Protein AF-A0A0C2NMB7-F1 (afdb_monomer)

Foldseek 3Di:
DVVLLLQLLVQVVVLVVVLVPDLDQDNCVSPPPVSSCVRRVVSVLCVLCPPHDVVVVCCCPDLLVPALFAADFAAAFFKWKFFPPDPDPDGQIAGPVQQVQFPPPVTDIDIDGDHGDRDGHQQRVPPDPDPGSHGPSSDHDPDDPDPPPVSVVSVVVNVVVVVVLVVQVPDPDVVSNVVVNQVSVVVVCVVVVVVPPCPDPPDDDCDPVVVVQVQLQQWWFKFAWPDPPDDLVVCLVLCCVLQVDDSVLSVVQSVCCVSRRIGTHRGNDDPVSVVSSVVSVQPPDDPRNPGDPDRPRDRHDD

pLDDT: mean 78.9, std 16.37, range [34.25, 97.62]

Sequence (302 aa):
MEEIKRRIDKIIIYGLVITSNDKGKNINQIYSEARLQKIVGDSLEQFVFEGFGLDIMEWFNSDEGNVERCTNVNLEGDPFYLCEDMDSQEELFICYDCFLHSGNLNHQYIPCESTNIEMSCGCGSLNTSECHATCSKHFKTYGSEVLPETFLNKFSYIIQYCCELLAELCTNDHSVLDNHMEAMLEAYVGLVGLNATSNIFNNRKITSLNHAIDFNARKSCLIVLNDDIHDLGEFIECFSETLNICRQSAQAAERDMYEHGYACIRYLFDAAGCQRAKESIEQLPVTSQKFIDSILCGSRRF

Organism: Thelohanellus kitauei (NCBI:txid669202)

Radius of gyration: 28.01 Å; Cα contacts (8 Å, |Δi|>4): 325; chains: 1; bounding box: 49×48×79 Å

Nearest PDB structures (foldseek):
  1r6o-assembly1_C  TM=7.236E-01  e=4.073E-01  Escherichia coli
  2wa8-assembly2_C  TM=5.530E-01  e=1.137E-01  Escherichia coli K-12
  2wa9-assembly2_B  TM=6.936E-01  e=3.048E-01  Escherichia coli
  1lzw-assembly1_A  TM=7.245E-01  e=4.847E-01  Escherichia coli
  3o2h-assembly1_A  TM=7.373E-01  e=5.137E-01  Escherichia coli K-12

Structure (mmCIF, N/CA/C/O backbone):
data_AF-A0A0C2NMB7-F1
#
_entry.id   AF-A0A0C2NMB7-F1
#
loop_
_atom_site.group_PDB
_atom_site.id
_atom_site.type_symbol
_atom_site.label_atom_id
_atom_site.label_alt_id
_atom_site.label_comp_id
_atom_site.label_asym_id
_atom_site.label_entity_id
_atom_site.label_seq_id
_atom_site.pdbx_PDB_ins_code
_atom_site.Cartn_x
_atom_site.Cartn_y
_atom_site.Cartn_z
_atom_site.occupancy
_atom_site.B_iso_or_equiv
_atom_site.auth_seq_id
_atom_site.auth_comp_id
_atom_site.auth_asym_id
_atom_site.auth_atom_id
_atom_site.pdbx_PDB_model_num
ATOM 1 N N . MET A 1 1 ? -0.331 -19.984 -1.701 1.00 89.31 1 MET A N 1
ATOM 2 C CA . MET A 1 1 ? -1.152 -18.760 -1.684 1.00 89.31 1 MET A CA 1
ATOM 3 C C . MET A 1 1 ? -1.529 -18.361 -0.260 1.00 89.31 1 MET A C 1
ATOM 5 O O . MET A 1 1 ? -1.026 -17.343 0.182 1.00 89.31 1 MET A O 1
ATOM 9 N N . GLU A 1 2 ? -2.280 -19.176 0.493 1.00 94.81 2 GLU A N 1
ATOM 10 C CA . GLU A 1 2 ? -2.701 -18.853 1.879 1.00 94.81 2 GLU A CA 1
ATOM 11 C C . GLU A 1 2 ? -1.564 -18.439 2.825 1.00 94.81 2 GLU A C 1
ATOM 13 O O . GLU A 1 2 ? -1.692 -17.478 3.575 1.00 94.81 2 GLU A O 1
ATOM 18 N N . GLU A 1 3 ? -0.410 -19.111 2.752 1.00 95.38 3 GLU A N 1
ATOM 19 C CA . GLU A 1 3 ? 0.751 -18.724 3.563 1.00 95.38 3 GLU A CA 1
ATOM 20 C C . GLU A 1 3 ? 1.238 -17.302 3.257 1.00 95.38 3 GLU A C 1
ATOM 22 O O . GLU A 1 3 ? 1.606 -16.564 4.164 1.00 95.38 3 GLU A O 1
ATOM 27 N N . ILE A 1 4 ? 1.228 -16.910 1.981 1.00 96.12 4 ILE A N 1
ATOM 28 C CA . ILE A 1 4 ? 1.661 -15.581 1.540 1.00 96.12 4 ILE A CA 1
ATOM 29 C C . ILE A 1 4 ? 0.676 -14.529 2.056 1.00 96.12 4 ILE A C 1
ATOM 31 O O . ILE A 1 4 ? 1.124 -13.551 2.649 1.00 96.12 4 ILE A O 1
ATOM 35 N N . LYS A 1 5 ? -0.637 -14.778 1.925 1.00 96.00 5 LYS A N 1
ATOM 36 C CA . LYS A 1 5 ? -1.692 -13.904 2.469 1.00 96.00 5 LYS A CA 1
ATOM 37 C C . LYS A 1 5 ? -1.507 -13.681 3.967 1.00 96.00 5 LYS A C 1
ATOM 39 O O . LYS A 1 5 ? -1.269 -12.561 4.399 1.00 96.00 5 LYS A O 1
ATOM 44 N N . ARG A 1 6 ? -1.422 -14.772 4.736 1.00 94.94 6 ARG A N 1
ATOM 45 C CA . ARG A 1 6 ? -1.204 -14.734 6.191 1.00 94.94 6 ARG A CA 1
ATOM 46 C C . ARG A 1 6 ? 0.046 -13.944 6.592 1.00 94.94 6 ARG A C 1
ATOM 48 O O . ARG A 1 6 ? 0.081 -13.318 7.652 1.00 94.94 6 ARG A O 1
ATOM 55 N N . ARG A 1 7 ? 1.113 -14.012 5.793 1.00 96.56 7 ARG A N 1
ATOM 56 C CA . ARG A 1 7 ? 2.345 -13.261 6.057 1.00 96.56 7 ARG A CA 1
ATOM 57 C C . ARG A 1 7 ? 2.200 -11.774 5.745 1.00 96.56 7 ARG A C 1
ATOM 59 O O . ARG A 1 7 ? 2.693 -10.976 6.538 1.00 96.56 7 ARG A O 1
ATOM 66 N N . ILE A 1 8 ? 1.512 -11.417 4.664 1.00 96.75 8 ILE A N 1
ATOM 67 C CA . ILE A 1 8 ? 1.173 -10.025 4.336 1.00 96.75 8 ILE A CA 1
ATOM 68 C C . ILE A 1 8 ? 0.279 -9.435 5.431 1.00 96.75 8 ILE A C 1
ATOM 70 O O . ILE A 1 8 ? 0.613 -8.390 5.981 1.00 96.75 8 ILE A O 1
ATOM 74 N N . ASP A 1 9 ? -0.760 -10.159 5.848 1.00 95.44 9 ASP A N 1
ATOM 75 C CA . ASP A 1 9 ? -1.653 -9.772 6.948 1.00 95.44 9 ASP A CA 1
ATOM 76 C C . ASP A 1 9 ? -0.878 -9.459 8.225 1.00 95.44 9 ASP A C 1
ATOM 78 O O . ASP A 1 9 ? -1.083 -8.444 8.886 1.00 95.44 9 ASP A O 1
ATOM 82 N N . LYS A 1 10 ? 0.083 -10.323 8.562 1.00 93.62 10 LYS A N 1
ATOM 83 C CA . LYS A 1 10 ? 0.946 -10.137 9.726 1.00 93.62 10 LYS A CA 1
ATOM 84 C C . LYS A 1 10 ? 1.821 -8.885 9.603 1.00 93.62 10 LYS A C 1
ATOM 86 O O . LYS A 1 10 ? 2.013 -8.205 10.608 1.00 93.62 10 LYS A O 1
ATOM 91 N N . ILE A 1 11 ? 2.337 -8.574 8.412 1.00 95.69 11 ILE A N 1
ATOM 92 C CA . ILE A 1 11 ? 3.105 -7.344 8.156 1.00 95.69 11 ILE A CA 1
ATOM 93 C C . ILE A 1 11 ? 2.210 -6.111 8.334 1.00 95.69 11 ILE A C 1
ATOM 95 O O . ILE A 1 11 ? 2.585 -5.196 9.067 1.00 95.69 11 ILE A O 1
ATOM 99 N N . ILE A 1 12 ? 1.010 -6.116 7.745 1.00 94.56 12 ILE A N 1
ATOM 100 C CA . ILE A 1 12 ? 0.033 -5.022 7.857 1.00 94.56 12 ILE A CA 1
ATOM 101 C C . ILE A 1 12 ? -0.359 -4.805 9.321 1.00 94.56 12 ILE A C 1
ATOM 103 O O . ILE A 1 12 ? -0.239 -3.694 9.838 1.00 94.56 12 ILE A O 1
ATOM 107 N N . ILE A 1 13 ? -0.755 -5.868 10.027 1.00 91.00 13 ILE A N 1
ATOM 108 C CA . ILE A 1 13 ? -1.155 -5.796 11.438 1.00 91.00 13 ILE A CA 1
ATOM 109 C C . ILE A 1 13 ? -0.010 -5.293 12.311 1.00 91.00 13 ILE A C 1
ATOM 111 O O . ILE A 1 13 ? -0.237 -4.430 13.158 1.00 91.00 13 ILE A O 1
ATOM 115 N N . TYR A 1 14 ? 1.219 -5.784 12.126 1.00 90.25 14 TYR A N 1
ATOM 116 C CA . TYR A 1 14 ? 2.350 -5.252 12.885 1.00 90.25 14 TYR A CA 1
ATOM 117 C C . TYR A 1 14 ? 2.594 -3.781 12.593 1.00 90.25 14 TYR A C 1
ATOM 119 O O . TYR A 1 14 ? 2.855 -3.031 13.533 1.00 90.25 14 TYR A O 1
ATOM 127 N N . GLY A 1 15 ? 2.463 -3.363 11.334 1.00 89.88 15 GLY A N 1
ATOM 128 C CA . GLY A 1 15 ? 2.531 -1.957 10.964 1.00 89.88 15 GLY A CA 1
ATOM 129 C C . GLY A 1 15 ? 1.533 -1.119 11.747 1.00 89.88 15 GLY A C 1
ATOM 130 O O . GLY A 1 15 ? 1.934 -0.178 12.432 1.00 89.88 15 GLY A O 1
ATOM 131 N N . LEU A 1 16 ? 0.266 -1.534 11.744 1.00 86.69 16 LEU A N 1
ATOM 132 C CA . LEU A 1 16 ? -0.815 -0.869 12.474 1.00 86.69 16 LEU A CA 1
ATOM 133 C C . LEU A 1 16 ? -0.597 -0.858 13.991 1.00 86.69 16 LEU A C 1
ATOM 135 O O . LEU A 1 16 ? -0.883 0.141 14.648 1.00 86.69 16 LEU A O 1
ATOM 139 N N . VAL A 1 17 ? -0.081 -1.943 14.570 1.00 84.06 17 VAL A N 1
ATOM 140 C CA . VAL A 1 17 ? 0.218 -2.019 16.009 1.00 84.06 17 VAL A CA 1
ATOM 141 C C . VAL A 1 17 ? 1.380 -1.094 16.377 1.00 84.06 17 VAL A C 1
ATOM 143 O O . VAL A 1 17 ? 1.315 -0.403 17.394 1.00 84.06 17 VAL A O 1
ATOM 146 N N . ILE A 1 18 ? 2.444 -1.057 15.570 1.00 83.38 18 ILE A N 1
ATOM 147 C CA . ILE A 1 18 ? 3.605 -0.188 15.808 1.00 83.38 18 ILE A CA 1
ATOM 148 C C . ILE A 1 18 ? 3.203 1.283 15.696 1.00 83.38 18 ILE A C 1
ATOM 150 O O . ILE A 1 18 ? 3.599 2.079 16.547 1.00 83.38 18 ILE A O 1
ATOM 154 N N . THR A 1 19 ? 2.423 1.659 14.680 1.00 84.56 19 THR A N 1
ATOM 155 C CA . THR A 1 19 ? 1.943 3.041 14.535 1.00 84.56 19 THR A CA 1
ATOM 156 C C . THR A 1 19 ? 0.958 3.410 15.640 1.00 84.56 19 THR A C 1
ATOM 158 O O . THR A 1 19 ? 1.097 4.477 16.226 1.00 84.56 19 THR A O 1
ATOM 161 N N . SER A 1 20 ? 0.034 2.521 16.011 1.00 77.44 20 SER A N 1
ATOM 162 C CA . SER A 1 20 ? -0.943 2.787 17.083 1.00 77.44 20 SER A CA 1
ATOM 163 C C . SER A 1 20 ? -0.311 2.944 18.468 1.00 77.44 20 SER A C 1
ATOM 165 O O . SER A 1 20 ? -0.871 3.633 19.315 1.00 77.44 20 SER A O 1
ATOM 167 N N . ASN A 1 21 ? 0.844 2.318 18.709 1.00 77.44 21 ASN A N 1
ATOM 168 C CA . ASN A 1 21 ? 1.598 2.456 19.959 1.00 77.44 21 ASN A CA 1
ATOM 169 C C . ASN A 1 21 ? 2.540 3.671 19.972 1.00 77.44 21 ASN A C 1
ATOM 171 O O . ASN A 1 21 ? 3.269 3.875 20.950 1.00 77.44 21 ASN A O 1
ATOM 175 N N . ASP A 1 22 ? 2.570 4.462 18.898 1.00 81.62 22 ASP A N 1
ATOM 176 C CA . ASP A 1 22 ? 3.349 5.687 18.877 1.00 81.62 22 ASP A CA 1
ATOM 177 C C . ASP A 1 22 ? 2.751 6.729 19.834 1.00 81.62 22 ASP A C 1
ATOM 179 O O . ASP A 1 22 ? 1.537 6.887 19.943 1.00 81.62 22 ASP A O 1
ATOM 183 N N . LYS A 1 23 ? 3.621 7.438 20.557 1.00 80.12 23 LYS A N 1
ATOM 184 C CA . LYS A 1 23 ? 3.224 8.463 21.536 1.00 80.12 23 LYS A CA 1
ATOM 185 C C . LYS A 1 23 ? 3.081 9.857 20.920 1.00 80.12 23 LYS A C 1
ATOM 187 O O . LYS A 1 23 ? 2.840 10.821 21.647 1.00 80.12 23 LYS A O 1
ATOM 192 N N . GLY A 1 24 ? 3.309 9.990 19.616 1.00 79.38 24 GLY A N 1
ATOM 193 C CA . GLY A 1 24 ? 3.092 11.217 18.872 1.00 79.38 24 GLY A CA 1
ATOM 194 C C . GLY A 1 24 ? 1.643 11.671 19.003 1.00 79.38 24 GLY A C 1
ATOM 195 O O . GLY A 1 24 ? 0.725 10.863 19.048 1.00 79.38 24 GLY A O 1
ATOM 196 N N . LYS A 1 25 ? 1.440 12.986 19.079 1.00 74.31 25 LYS A N 1
ATOM 197 C CA . LYS A 1 25 ? 0.094 13.571 19.165 1.00 74.31 25 LYS A CA 1
ATOM 198 C C . LYS A 1 25 ? -0.544 13.802 17.798 1.00 74.31 25 LYS A C 1
ATOM 200 O O . LYS A 1 25 ? -1.753 13.926 17.685 1.00 74.31 25 LYS A O 1
ATOM 205 N N . ASN A 1 26 ? 0.277 13.903 16.754 1.00 80.56 26 ASN A N 1
ATOM 206 C CA . ASN A 1 26 ? -0.191 14.232 15.417 1.00 80.56 26 ASN A CA 1
ATOM 207 C C . ASN A 1 26 ? -0.424 12.952 14.605 1.00 80.56 26 ASN A C 1
ATOM 209 O O . ASN A 1 26 ? 0.531 12.321 14.147 1.00 80.56 26 ASN A O 1
ATOM 213 N N . ILE A 1 27 ? -1.695 12.609 14.392 1.00 77.81 27 ILE A N 1
ATOM 214 C CA . ILE A 1 27 ? -2.125 11.443 13.608 1.00 77.81 27 ILE A CA 1
ATOM 215 C C . ILE A 1 27 ? -1.489 11.450 12.208 1.00 77.81 27 ILE A C 1
ATOM 217 O O . ILE A 1 27 ? -0.983 10.421 11.768 1.00 77.81 27 ILE A O 1
ATOM 221 N N . ASN A 1 28 ? -1.390 12.610 11.551 1.00 82.06 28 ASN A N 1
ATOM 222 C CA . ASN A 1 28 ? -0.794 12.723 10.213 1.00 82.06 28 ASN A CA 1
ATOM 223 C C . ASN A 1 28 ? 0.706 12.396 10.201 1.00 82.06 28 ASN A C 1
ATOM 225 O O . ASN A 1 28 ? 1.240 11.994 9.174 1.00 82.06 28 ASN A O 1
ATOM 229 N N . GLN A 1 29 ? 1.403 12.552 11.331 1.00 85.19 29 GLN A N 1
ATOM 230 C CA . GLN A 1 29 ? 2.803 12.136 11.461 1.00 85.19 29 GLN A CA 1
ATOM 231 C C . GLN A 1 29 ? 2.916 10.641 11.777 1.00 85.19 29 GLN A C 1
ATOM 233 O O . GLN A 1 29 ? 3.769 9.955 11.205 1.00 85.19 29 GLN A O 1
ATOM 238 N N . ILE A 1 30 ? 2.045 10.128 12.654 1.00 85.50 30 ILE A N 1
ATOM 239 C CA . ILE A 1 30 ? 1.993 8.708 13.046 1.00 85.50 30 ILE A CA 1
ATOM 240 C C . ILE A 1 30 ? 1.684 7.813 11.840 1.00 85.50 30 ILE A C 1
ATOM 242 O O . ILE A 1 30 ? 2.299 6.759 11.686 1.00 85.50 30 ILE A O 1
ATOM 246 N N . TYR A 1 31 ? 0.776 8.263 10.975 1.00 88.75 31 TYR A N 1
ATOM 247 C CA . TYR A 1 31 ? 0.356 7.576 9.752 1.00 88.75 31 TYR A CA 1
ATOM 248 C C . TYR A 1 31 ? 0.885 8.263 8.487 1.00 88.75 31 TYR A C 1
ATOM 250 O O . TYR A 1 31 ? 0.294 8.138 7.420 1.00 88.75 31 TYR A O 1
ATOM 258 N N . SER A 1 32 ? 1.996 9.001 8.594 1.00 90.81 32 SER A N 1
ATOM 259 C CA . SER A 1 32 ? 2.627 9.600 7.414 1.00 90.81 32 SER A CA 1
ATOM 260 C C . SER A 1 32 ? 3.058 8.524 6.418 1.00 90.81 32 SER A C 1
ATOM 262 O O . SER A 1 32 ? 3.533 7.457 6.812 1.00 90.81 32 SER A O 1
ATOM 264 N N . GLU A 1 33 ? 2.949 8.831 5.126 1.00 93.31 33 GLU A N 1
ATOM 265 C CA . GLU A 1 33 ? 3.342 7.933 4.035 1.00 93.31 33 GLU A CA 1
ATOM 266 C C . GLU A 1 33 ? 4.771 7.412 4.216 1.00 93.31 33 GLU A C 1
ATOM 268 O O . GLU A 1 33 ? 4.982 6.207 4.242 1.00 93.31 33 GLU A O 1
ATOM 273 N N . ALA A 1 34 ? 5.740 8.296 4.479 1.00 94.44 34 ALA A N 1
ATOM 274 C CA . ALA A 1 34 ? 7.135 7.910 4.704 1.00 94.44 34 ALA A CA 1
ATOM 275 C C . ALA A 1 34 ? 7.308 6.912 5.864 1.00 94.44 34 ALA A C 1
ATOM 277 O O . ALA A 1 34 ? 8.179 6.041 5.836 1.00 94.44 34 ALA A O 1
ATOM 278 N N . ARG A 1 35 ? 6.478 7.026 6.905 1.00 93.19 35 ARG A N 1
ATOM 279 C CA . ARG A 1 35 ? 6.517 6.125 8.054 1.00 93.19 35 ARG A CA 1
ATOM 280 C C . ARG A 1 35 ? 5.848 4.788 7.756 1.00 93.19 35 ARG A C 1
ATOM 282 O O . ARG A 1 35 ? 6.396 3.755 8.138 1.00 93.19 35 ARG A O 1
ATOM 289 N N . LEU A 1 36 ? 4.692 4.796 7.096 1.00 93.38 36 LEU A N 1
ATOM 290 C CA . LEU A 1 36 ? 4.013 3.573 6.667 1.00 93.38 36 LEU A CA 1
ATOM 291 C C . LEU A 1 36 ? 4.849 2.814 5.637 1.00 93.38 36 LEU A C 1
ATOM 293 O O . LEU A 1 36 ? 4.996 1.603 5.772 1.00 93.38 36 LEU A O 1
ATOM 297 N N . GLN A 1 37 ? 5.481 3.520 4.700 1.00 95.69 37 GLN A N 1
ATOM 298 C CA . GLN A 1 37 ? 6.453 2.956 3.771 1.00 95.69 37 GLN A CA 1
ATOM 299 C C . GLN A 1 37 ? 7.576 2.255 4.535 1.00 95.69 37 GLN A C 1
ATOM 301 O O . GLN A 1 37 ? 7.817 1.077 4.319 1.00 95.69 37 GLN A O 1
ATOM 306 N N . LYS A 1 38 ? 8.179 2.922 5.523 1.00 95.44 38 LYS A N 1
ATOM 307 C CA . LYS A 1 38 ? 9.263 2.328 6.312 1.00 95.44 38 LYS A CA 1
ATOM 308 C C . LYS A 1 38 ? 8.855 1.083 7.110 1.00 95.44 38 LYS A C 1
ATOM 310 O O . LYS A 1 38 ? 9.662 0.187 7.328 1.00 95.44 38 LYS A O 1
ATOM 315 N N . ILE A 1 39 ? 7.637 1.046 7.650 1.00 94.25 39 ILE A N 1
ATOM 316 C CA . ILE A 1 39 ? 7.216 -0.051 8.538 1.00 94.25 39 ILE A CA 1
ATOM 317 C C . ILE A 1 39 ? 6.593 -1.201 7.742 1.00 94.25 39 ILE A C 1
ATOM 319 O O . ILE A 1 39 ? 6.900 -2.365 7.997 1.00 94.25 39 ILE A O 1
ATOM 323 N N . VAL A 1 40 ? 5.706 -0.885 6.801 1.00 94.81 40 VAL A N 1
ATOM 324 C CA . VAL A 1 40 ? 4.937 -1.857 6.014 1.00 94.81 40 VAL A CA 1
ATOM 325 C C . VAL A 1 40 ? 5.604 -2.096 4.665 1.00 94.81 40 VAL A C 1
ATOM 327 O O . VAL A 1 40 ? 5.836 -3.250 4.321 1.00 94.81 40 VAL A O 1
ATOM 330 N N . GLY A 1 41 ? 5.946 -1.031 3.935 1.00 95.31 41 GLY A N 1
ATOM 331 C CA . GLY A 1 41 ? 6.579 -1.102 2.613 1.00 95.31 41 GLY A CA 1
ATOM 332 C C . GLY A 1 41 ? 7.909 -1.855 2.639 1.00 95.31 41 GLY A C 1
ATOM 333 O O . GLY A 1 41 ? 8.009 -2.903 2.007 1.00 95.31 41 GLY A O 1
ATOM 334 N N . ASP A 1 42 ? 8.874 -1.415 3.452 1.00 95.69 42 ASP A N 1
ATOM 335 C CA . ASP A 1 42 ? 10.188 -2.069 3.577 1.00 95.69 42 ASP A CA 1
ATOM 336 C C . ASP A 1 42 ? 10.047 -3.534 4.040 1.00 95.69 42 ASP A C 1
ATOM 338 O O . ASP A 1 42 ? 10.770 -4.421 3.588 1.00 95.69 42 ASP A O 1
ATOM 342 N N . SER A 1 43 ? 9.078 -3.824 4.920 1.00 96.88 43 SER A N 1
ATOM 343 C CA . SER A 1 43 ? 8.798 -5.194 5.376 1.00 96.88 43 SER A CA 1
ATOM 344 C C . SER A 1 43 ? 8.215 -6.075 4.267 1.00 96.88 43 SER A C 1
ATOM 346 O O . SER A 1 43 ? 8.545 -7.260 4.189 1.00 96.88 43 SER A O 1
ATOM 348 N N . LEU A 1 44 ? 7.339 -5.527 3.419 1.00 96.38 44 LEU A N 1
ATOM 349 C CA . LEU A 1 44 ? 6.801 -6.223 2.249 1.00 96.38 44 LEU A CA 1
ATOM 350 C C . LEU A 1 44 ? 7.888 -6.448 1.200 1.00 96.38 44 LEU A C 1
ATOM 352 O O . LEU A 1 44 ? 7.978 -7.553 0.670 1.00 96.38 44 LEU A O 1
ATOM 356 N N . GLU A 1 45 ? 8.737 -5.453 0.950 1.00 94.94 45 GLU A N 1
ATOM 357 C CA . GLU A 1 45 ? 9.883 -5.562 0.045 1.00 94.94 45 GLU A CA 1
ATOM 358 C C . GLU A 1 45 ? 10.843 -6.659 0.520 1.00 94.94 45 GLU A C 1
ATOM 360 O O . GLU A 1 45 ? 11.137 -7.601 -0.218 1.00 94.94 45 GLU A O 1
ATOM 365 N N . GLN A 1 46 ? 11.236 -6.635 1.796 1.00 96.00 46 GLN A N 1
ATOM 366 C CA . GLN A 1 46 ? 12.048 -7.701 2.381 1.00 96.00 46 GLN A CA 1
ATOM 367 C C . GLN A 1 46 ? 11.358 -9.065 2.254 1.00 96.00 46 GLN A C 1
ATOM 369 O O . GLN A 1 46 ? 12.001 -10.072 1.937 1.00 96.00 46 GLN A O 1
ATOM 374 N N . PHE A 1 47 ? 10.042 -9.116 2.478 1.00 97.19 47 PHE A N 1
ATOM 375 C CA . PHE A 1 47 ? 9.283 -10.348 2.333 1.00 97.19 47 PHE A CA 1
ATOM 376 C C . PHE A 1 47 ? 9.256 -10.845 0.890 1.00 97.19 47 PHE A C 1
ATOM 378 O O . PHE A 1 47 ? 9.345 -12.055 0.713 1.00 97.19 47 PHE A O 1
ATOM 385 N N . VAL A 1 48 ? 9.196 -9.987 -0.133 1.00 96.56 48 VAL A N 1
ATOM 386 C CA . VAL A 1 48 ? 9.283 -10.389 -1.551 1.00 96.56 48 VAL A CA 1
ATOM 387 C C . VAL A 1 48 ? 10.565 -11.190 -1.794 1.00 96.56 48 VAL A C 1
ATOM 389 O O . VAL A 1 48 ? 10.492 -12.331 -2.268 1.00 96.56 48 VAL A O 1
ATOM 392 N N . PHE A 1 49 ? 11.712 -10.674 -1.348 1.00 96.38 49 PHE A N 1
ATOM 393 C CA . PHE A 1 49 ? 13.029 -11.286 -1.580 1.00 96.38 49 PHE A CA 1
ATOM 394 C C . PHE A 1 49 ? 13.414 -12.390 -0.588 1.00 96.38 49 PHE A C 1
ATOM 396 O O . PHE A 1 49 ? 14.403 -13.092 -0.791 1.00 96.38 49 PHE A O 1
ATOM 403 N N . GLU A 1 50 ? 12.633 -12.622 0.468 1.00 96.69 50 GLU A N 1
ATOM 404 C CA . GLU A 1 50 ? 12.956 -13.667 1.440 1.00 96.69 50 GLU A CA 1
ATOM 405 C C . GLU A 1 50 ? 13.031 -15.068 0.806 1.00 96.69 50 GLU A C 1
ATOM 407 O O . GLU A 1 50 ? 12.079 -15.537 0.172 1.00 96.69 50 GLU A O 1
ATOM 412 N N . GLY A 1 51 ? 14.145 -15.763 1.049 1.00 95.81 51 GLY A N 1
ATOM 413 C CA . GLY A 1 51 ? 14.418 -17.092 0.496 1.00 95.81 51 GLY A CA 1
ATOM 414 C C . GLY A 1 51 ? 15.101 -17.069 -0.874 1.00 95.81 51 GLY A C 1
ATOM 415 O O . GLY A 1 51 ? 15.360 -18.135 -1.429 1.00 95.81 51 GLY A O 1
ATOM 416 N N . PHE A 1 52 ? 15.415 -15.881 -1.392 1.00 94.50 52 PHE A N 1
ATOM 417 C CA . PHE A 1 52 ? 16.158 -15.668 -2.629 1.00 94.50 52 PHE A CA 1
ATOM 418 C C . PHE A 1 52 ? 17.536 -15.059 -2.332 1.00 94.50 52 PHE A C 1
ATOM 420 O O . PHE A 1 52 ? 17.760 -14.499 -1.257 1.00 94.50 52 PHE A O 1
ATOM 427 N N . GLY A 1 53 ? 18.488 -15.243 -3.250 1.00 91.75 53 GLY A N 1
ATOM 428 C CA . GLY A 1 53 ? 19.831 -14.669 -3.127 1.00 91.75 53 GLY A CA 1
ATOM 429 C C . GLY A 1 53 ? 19.820 -13.146 -3.269 1.00 91.75 53 GLY A C 1
ATOM 430 O O . GLY A 1 53 ? 18.878 -12.588 -3.835 1.00 91.75 53 GLY A O 1
ATOM 431 N N . LEU A 1 54 ? 20.884 -12.493 -2.784 1.00 90.94 54 LEU A N 1
ATOM 432 C CA . LEU A 1 54 ? 21.078 -11.048 -2.962 1.00 90.94 54 LEU A CA 1
ATOM 433 C C . LEU A 1 54 ? 21.050 -10.662 -4.442 1.00 90.94 54 LEU A C 1
ATOM 435 O O . LEU A 1 54 ? 20.472 -9.637 -4.766 1.00 90.94 54 LEU A O 1
ATOM 439 N N . ASP A 1 55 ? 21.537 -11.537 -5.322 1.00 89.81 55 ASP A N 1
ATOM 440 C CA . ASP A 1 55 ? 21.550 -11.353 -6.775 1.00 89.81 55 ASP A CA 1
ATOM 441 C C . ASP A 1 55 ? 20.170 -10.972 -7.342 1.00 89.81 55 ASP A C 1
ATOM 443 O O . ASP A 1 55 ? 20.073 -10.089 -8.179 1.00 89.81 55 ASP A O 1
ATOM 447 N N . ILE A 1 56 ? 19.074 -11.566 -6.847 1.00 90.19 56 ILE A N 1
ATOM 448 C CA . ILE A 1 56 ? 17.716 -11.256 -7.338 1.00 90.19 56 ILE A CA 1
ATOM 449 C C . ILE A 1 56 ? 17.251 -9.881 -6.856 1.00 90.19 56 ILE A C 1
ATOM 451 O O . ILE A 1 56 ? 16.546 -9.180 -7.576 1.00 90.19 56 ILE A O 1
ATOM 455 N N . MET A 1 57 ? 17.636 -9.496 -5.640 1.00 90.12 57 MET A N 1
ATOM 456 C CA . MET A 1 57 ? 17.335 -8.174 -5.097 1.00 90.12 57 MET A CA 1
ATOM 457 C C . MET A 1 57 ? 18.175 -7.095 -5.788 1.00 90.12 57 MET A C 1
ATOM 459 O O . MET A 1 57 ? 17.653 -6.038 -6.124 1.00 90.12 57 MET A O 1
ATOM 463 N N . GLU A 1 58 ? 19.459 -7.364 -6.023 1.00 88.81 58 GLU A N 1
ATOM 464 C CA . GLU A 1 58 ? 20.352 -6.491 -6.783 1.00 88.81 58 GLU A CA 1
ATOM 465 C C . GLU A 1 58 ? 19.854 -6.334 -8.215 1.00 88.81 58 GLU A C 1
ATOM 467 O O . GLU A 1 58 ? 19.749 -5.209 -8.681 1.00 88.81 58 GLU A O 1
ATOM 472 N N . TRP A 1 59 ? 19.452 -7.426 -8.870 1.00 85.62 59 TRP A N 1
ATOM 473 C CA . TRP A 1 59 ? 18.867 -7.401 -10.208 1.00 85.62 59 TRP A CA 1
ATOM 474 C C . TRP A 1 59 ? 17.537 -6.640 -10.262 1.00 85.62 59 TRP A C 1
ATOM 476 O O . TRP A 1 59 ? 17.306 -5.865 -11.182 1.00 85.62 59 TRP A O 1
ATOM 486 N N . PHE A 1 60 ? 16.657 -6.819 -9.271 1.00 84.94 60 PHE A N 1
ATOM 487 C CA . PHE A 1 60 ? 15.385 -6.088 -9.216 1.00 84.94 60 PHE A CA 1
ATOM 488 C C . PHE A 1 60 ? 15.594 -4.581 -9.032 1.00 84.94 60 PHE A C 1
ATOM 490 O O . PHE A 1 60 ? 14.846 -3.783 -9.586 1.00 84.94 60 PHE A O 1
ATOM 497 N N . ASN A 1 61 ? 16.611 -4.205 -8.255 1.00 83.25 61 ASN A N 1
ATOM 498 C CA . ASN A 1 61 ? 16.975 -2.813 -8.005 1.00 83.25 61 ASN A CA 1
ATOM 499 C C . ASN A 1 61 ? 17.940 -2.241 -9.055 1.00 83.25 61 ASN A C 1
ATOM 501 O O . ASN A 1 61 ? 18.260 -1.052 -8.993 1.00 83.25 61 ASN A O 1
ATOM 505 N N . SER A 1 62 ? 18.441 -3.061 -9.981 1.00 81.50 62 SER A N 1
ATOM 506 C CA . SER A 1 62 ? 19.331 -2.612 -11.042 1.00 81.50 62 SER A CA 1
ATOM 507 C C . SER A 1 62 ? 18.531 -2.108 -12.235 1.00 81.50 62 SER A C 1
ATOM 509 O O . SER A 1 62 ? 17.404 -2.527 -12.504 1.00 81.50 62 SER A O 1
ATOM 511 N N . ASP A 1 63 ? 19.176 -1.259 -13.029 1.00 72.31 63 ASP A N 1
ATOM 512 C CA . ASP A 1 63 ? 18.614 -0.833 -14.304 1.00 72.31 63 ASP A CA 1
ATOM 513 C C . ASP A 1 63 ? 18.528 -1.981 -15.332 1.00 72.31 63 ASP A C 1
ATOM 515 O O . ASP A 1 63 ? 17.879 -1.839 -16.364 1.00 72.31 63 ASP A O 1
ATOM 519 N N . GLU A 1 64 ? 19.142 -3.141 -15.064 1.00 68.44 64 GLU A N 1
ATOM 520 C CA . GLU A 1 64 ? 19.064 -4.326 -15.933 1.00 68.44 64 GLU A CA 1
ATOM 521 C C . GLU A 1 64 ? 17.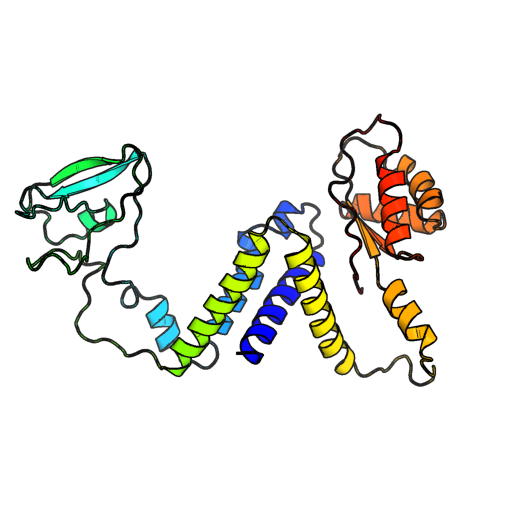685 -4.999 -15.851 1.00 68.44 64 GLU A C 1
ATOM 523 O O . GLU A 1 64 ? 17.189 -5.569 -16.835 1.00 68.44 64 GLU A O 1
ATOM 528 N N . GLY A 1 65 ? 17.035 -4.891 -14.687 1.00 60.19 65 GLY A N 1
ATOM 529 C CA . GLY A 1 65 ? 15.656 -5.303 -14.460 1.00 60.19 65 GLY A CA 1
ATOM 530 C C . GLY A 1 65 ? 14.629 -4.381 -15.121 1.00 60.19 65 GLY A C 1
ATOM 531 O O . GLY A 1 65 ? 13.526 -4.845 -15.429 1.00 60.19 65 GLY A O 1
ATOM 532 N N . ASN A 1 66 ? 14.990 -3.122 -15.422 1.00 70.94 66 ASN A N 1
ATOM 533 C CA . ASN A 1 66 ? 14.070 -2.145 -16.011 1.00 70.94 66 ASN A CA 1
ATOM 534 C C . ASN A 1 66 ? 13.426 -2.691 -17.279 1.00 70.94 66 ASN A C 1
ATOM 536 O O . ASN A 1 66 ? 14.033 -3.423 -18.056 1.00 70.94 66 ASN A O 1
ATOM 540 N N . VAL A 1 67 ? 12.163 -2.357 -17.496 1.00 71.94 67 VAL A N 1
ATOM 541 C CA . VAL A 1 67 ? 11.468 -2.720 -18.729 1.00 71.94 67 VAL A CA 1
ATOM 542 C C . VAL A 1 67 ? 12.235 -2.180 -19.934 1.00 71.94 67 VAL A C 1
ATOM 544 O O . VAL A 1 67 ? 12.751 -1.067 -19.914 1.00 71.94 67 VAL A O 1
ATOM 547 N N . GLU A 1 68 ? 12.283 -2.968 -21.011 1.00 80.44 68 GLU A N 1
ATOM 548 C CA . GLU A 1 68 ? 12.892 -2.553 -22.287 1.00 80.44 68 GLU A CA 1
ATOM 549 C C . GLU A 1 68 ? 12.244 -1.292 -22.862 1.00 80.44 68 GLU A C 1
ATOM 551 O O . GLU A 1 68 ? 12.801 -0.679 -23.761 1.00 80.44 68 GLU A O 1
ATOM 556 N N . ARG A 1 69 ? 11.084 -0.900 -22.325 1.00 87.06 69 ARG A N 1
ATOM 557 C CA . ARG A 1 69 ? 10.342 0.301 -22.661 1.00 87.06 69 ARG A CA 1
ATOM 558 C C . ARG A 1 69 ? 10.303 1.266 -21.482 1.00 87.06 69 ARG A C 1
ATOM 560 O O . ARG A 1 69 ? 10.041 0.870 -20.350 1.00 87.06 69 ARG A O 1
ATOM 567 N N . CYS A 1 70 ? 10.445 2.549 -21.780 1.00 88.19 70 CYS A N 1
ATOM 568 C CA . CYS A 1 70 ? 10.220 3.608 -20.811 1.00 88.19 70 CYS A CA 1
ATOM 569 C C . CYS A 1 70 ? 8.755 3.645 -20.349 1.00 88.19 70 CYS A C 1
ATOM 571 O O . CYS A 1 70 ? 7.836 3.745 -21.162 1.00 88.19 70 CYS A O 1
ATOM 573 N N . THR A 1 71 ? 8.538 3.612 -19.035 1.00 88.19 71 THR A N 1
ATOM 574 C CA . THR A 1 71 ? 7.210 3.710 -18.401 1.00 88.19 71 THR A CA 1
ATOM 575 C C . THR A 1 71 ? 6.822 5.135 -18.033 1.00 88.19 71 THR A C 1
ATOM 577 O O . THR A 1 71 ? 5.755 5.341 -17.459 1.00 88.19 71 THR A O 1
ATOM 580 N N . ASN A 1 72 ? 7.662 6.124 -18.358 1.00 89.12 72 ASN A N 1
ATOM 581 C CA . ASN A 1 72 ? 7.370 7.512 -18.034 1.00 89.12 72 ASN A CA 1
ATOM 582 C C . ASN A 1 72 ? 6.104 7.974 -18.764 1.00 89.12 72 ASN A C 1
ATOM 584 O O . ASN A 1 72 ? 6.033 7.913 -19.998 1.00 89.12 72 ASN A O 1
ATOM 588 N N . VAL A 1 73 ? 5.133 8.454 -17.992 1.00 89.25 73 VAL A N 1
ATOM 589 C CA . VAL A 1 73 ? 3.932 9.128 -18.488 1.00 89.25 73 VAL A CA 1
ATOM 590 C C . VAL A 1 73 ? 4.185 10.622 -18.365 1.00 89.25 73 VAL A C 1
ATOM 592 O O . VAL A 1 73 ? 4.442 11.108 -17.269 1.00 89.25 73 VAL A O 1
ATOM 595 N N . ASN A 1 74 ? 4.159 11.335 -19.488 1.00 87.19 74 ASN A N 1
ATOM 596 C CA . ASN A 1 74 ? 4.326 12.784 -19.492 1.00 87.19 74 ASN A CA 1
ATOM 597 C C . ASN A 1 74 ? 3.009 13.437 -19.045 1.00 87.19 74 ASN A C 1
ATOM 599 O O . ASN A 1 74 ? 1.956 13.187 -19.643 1.00 87.19 74 ASN A O 1
ATOM 603 N N . LEU A 1 75 ? 3.076 14.265 -18.009 1.00 91.12 75 LEU A N 1
ATOM 604 C CA . LEU A 1 75 ? 1.968 15.058 -17.484 1.00 91.12 75 LEU A CA 1
ATOM 605 C C . LEU A 1 75 ? 1.841 16.386 -18.243 1.00 91.12 75 LEU A C 1
ATOM 607 O O . LEU A 1 75 ? 2.689 16.734 -19.062 1.00 91.12 75 LEU A O 1
ATOM 611 N N . GLU A 1 76 ? 0.761 17.133 -18.004 1.00 92.56 76 GLU A N 1
ATOM 612 C CA . GLU A 1 76 ? 0.583 18.465 -18.597 1.00 92.56 76 GLU A CA 1
ATOM 613 C C . GLU A 1 76 ? 1.779 19.375 -18.264 1.00 92.56 76 GLU A C 1
ATOM 615 O O . GLU A 1 76 ? 2.186 19.494 -17.109 1.00 92.56 76 GLU A O 1
ATOM 620 N N . GLY A 1 77 ? 2.342 20.015 -19.292 1.00 91.12 77 GLY A N 1
ATOM 621 C CA . GLY A 1 77 ? 3.529 20.863 -19.166 1.00 91.12 77 GLY A CA 1
ATOM 622 C C . GLY A 1 77 ? 4.867 20.118 -19.169 1.00 91.12 77 GLY A C 1
ATOM 623 O O . GLY A 1 77 ? 5.907 20.774 -19.247 1.00 91.12 77 GLY A O 1
ATOM 624 N N . ASP A 1 78 ? 4.878 18.780 -19.146 1.00 92.94 78 ASP A N 1
ATOM 625 C CA . ASP A 1 78 ? 6.130 18.033 -19.266 1.00 92.94 78 ASP A CA 1
ATOM 626 C C . ASP A 1 78 ? 6.710 18.158 -20.686 1.00 92.94 78 ASP A C 1
ATOM 628 O O . ASP A 1 78 ? 5.977 18.011 -21.679 1.00 92.94 78 ASP A O 1
ATOM 632 N N . PRO A 1 79 ? 8.031 18.391 -20.810 1.00 94.19 79 PRO A N 1
ATOM 633 C CA . PRO A 1 79 ? 8.695 18.443 -22.101 1.00 94.19 79 PRO A CA 1
ATOM 634 C C . PRO A 1 79 ? 8.865 17.041 -22.694 1.00 94.19 79 PRO A C 1
ATOM 636 O O . PRO A 1 79 ? 9.339 16.104 -22.038 1.00 94.19 79 PRO A O 1
ATOM 639 N N . PHE A 1 80 ? 8.561 16.916 -23.982 1.00 93.44 80 PHE A N 1
ATOM 640 C CA . PHE A 1 80 ? 8.830 15.719 -24.773 1.00 93.44 80 PHE A CA 1
ATOM 641 C C . PHE A 1 80 ? 9.400 16.081 -26.145 1.00 93.44 80 PHE A C 1
ATOM 643 O O . PHE A 1 80 ? 9.393 17.241 -26.553 1.00 93.44 80 PHE A O 1
ATOM 650 N N . TYR A 1 81 ? 9.937 15.083 -26.843 1.00 92.94 81 TYR A N 1
ATOM 651 C CA . TYR A 1 81 ? 10.650 15.282 -28.102 1.00 92.94 81 TYR A CA 1
ATOM 652 C C . TYR A 1 81 ? 10.098 14.351 -29.175 1.00 92.94 81 TYR A C 1
ATOM 654 O O . TYR A 1 81 ? 9.969 13.146 -28.944 1.00 92.94 81 TYR A O 1
ATOM 662 N N . LEU A 1 82 ? 9.800 14.918 -30.343 1.00 91.12 82 LEU A N 1
ATOM 663 C CA . LEU A 1 82 ? 9.430 14.193 -31.559 1.00 91.12 82 LEU A CA 1
ATOM 664 C C . LEU A 1 82 ? 10.648 14.113 -32.476 1.00 91.12 82 LEU A C 1
ATOM 666 O O . LEU A 1 82 ? 11.271 15.138 -32.738 1.00 91.12 82 LEU A O 1
ATOM 670 N N . CYS A 1 83 ? 10.999 12.915 -32.937 1.00 88.12 83 CYS A N 1
ATOM 671 C CA . CYS A 1 83 ? 12.087 12.722 -33.896 1.00 88.12 83 CYS A CA 1
ATOM 672 C C . CYS A 1 83 ? 11.558 12.950 -35.316 1.00 88.12 83 CYS A C 1
ATOM 674 O O . CYS A 1 83 ? 10.734 12.165 -35.776 1.00 88.12 83 CYS A O 1
ATOM 676 N N . GLU A 1 84 ? 12.040 13.970 -36.025 1.00 87.31 84 GLU A N 1
ATOM 677 C CA . GLU A 1 84 ? 11.632 14.227 -37.418 1.00 87.31 84 GLU A CA 1
ATOM 678 C C . GLU A 1 84 ? 12.222 13.204 -38.396 1.00 87.31 84 GLU A C 1
ATOM 680 O O . GLU A 1 84 ? 11.650 12.949 -39.451 1.00 87.31 84 GLU A O 1
ATOM 685 N N . ASP A 1 85 ? 13.351 12.590 -38.034 1.00 82.38 85 ASP A N 1
ATOM 686 C CA . ASP A 1 85 ? 14.068 11.653 -38.905 1.00 82.38 85 ASP A CA 1
ATOM 687 C C . ASP A 1 85 ? 13.465 10.235 -38.941 1.00 82.38 85 ASP A C 1
ATOM 689 O O . ASP A 1 85 ? 13.957 9.382 -39.680 1.00 82.38 85 ASP A O 1
ATOM 693 N N . MET A 1 86 ? 12.431 9.948 -38.141 1.00 76.81 86 MET A N 1
ATOM 694 C CA . MET A 1 86 ? 11.749 8.649 -38.171 1.00 76.81 86 MET A CA 1
ATOM 695 C C . MET A 1 86 ? 10.592 8.691 -39.176 1.00 76.81 86 MET A C 1
ATOM 697 O O . MET A 1 86 ? 9.601 9.380 -38.953 1.00 76.81 86 MET A O 1
ATOM 701 N N . ASP A 1 87 ? 10.691 7.915 -40.260 1.00 67.00 87 ASP A N 1
ATOM 702 C CA . ASP A 1 87 ? 9.659 7.772 -41.310 1.00 67.00 87 ASP A CA 1
ATOM 703 C C . ASP A 1 87 ? 8.508 6.841 -40.869 1.00 67.00 87 ASP A C 1
ATOM 705 O O . ASP A 1 87 ? 7.941 6.070 -41.648 1.00 67.00 87 ASP A O 1
ATOM 709 N N . SER A 1 88 ? 8.173 6.852 -39.575 1.00 66.75 88 SER A N 1
ATOM 710 C CA . SER A 1 88 ? 7.054 6.080 -39.050 1.00 66.75 88 SER A CA 1
ATOM 711 C C . SER A 1 88 ? 5.769 6.889 -39.174 1.00 66.75 88 SER A C 1
ATOM 713 O O . SER A 1 88 ? 5.675 8.023 -38.718 1.00 66.75 88 SER A O 1
ATOM 715 N N . GLN A 1 89 ? 4.722 6.270 -39.727 1.00 68.88 89 GLN A N 1
ATOM 716 C CA . GLN A 1 89 ? 3.369 6.845 -39.696 1.00 68.88 89 GLN A CA 1
ATOM 717 C C . GLN A 1 89 ? 2.814 7.007 -38.269 1.00 68.88 89 GLN A C 1
ATOM 719 O O . GLN A 1 89 ? 1.769 7.625 -38.083 1.00 68.88 89 GLN A O 1
ATOM 724 N N . GLU A 1 90 ? 3.498 6.447 -37.271 1.00 73.75 90 GLU A N 1
ATOM 725 C CA . GLU A 1 90 ? 3.216 6.643 -35.855 1.00 73.75 90 GLU A CA 1
ATOM 726 C C . GLU A 1 90 ? 4.167 7.700 -35.283 1.00 73.75 90 GLU A C 1
ATOM 728 O O . GLU A 1 90 ? 5.389 7.546 -35.335 1.00 73.75 90 GLU A O 1
ATOM 733 N N . GLU A 1 91 ? 3.599 8.772 -34.729 1.00 75.94 91 GLU A N 1
ATOM 734 C CA . GLU A 1 91 ? 4.337 9.808 -34.006 1.00 75.94 91 GLU A CA 1
ATOM 735 C C . GLU A 1 91 ? 4.935 9.206 -32.723 1.00 75.94 91 GLU A C 1
ATOM 737 O O . GLU A 1 91 ? 4.258 9.042 -31.705 1.00 75.94 91 GLU A O 1
ATOM 742 N N . LEU A 1 92 ? 6.219 8.846 -32.769 1.00 82.00 92 LEU A N 1
ATOM 743 C CA . LEU A 1 92 ? 6.965 8.409 -31.594 1.00 82.00 92 LEU A CA 1
ATOM 744 C C . LEU A 1 92 ? 7.488 9.622 -30.829 1.00 82.00 92 LEU A C 1
ATOM 746 O O . LEU A 1 92 ? 8.400 10.322 -31.273 1.00 82.00 92 LEU A O 1
ATOM 750 N N . PHE A 1 93 ? 6.950 9.831 -29.635 1.00 88.50 93 PHE A N 1
ATOM 751 C CA . PHE A 1 93 ? 7.455 10.819 -28.692 1.00 88.50 93 PHE A CA 1
ATOM 752 C C . PHE A 1 93 ? 8.306 10.150 -27.612 1.00 88.50 93 PHE A C 1
ATOM 754 O O . PHE A 1 93 ? 7.974 9.085 -27.085 1.00 88.50 93 PHE A O 1
ATOM 761 N N . ILE A 1 94 ? 9.409 10.793 -27.243 1.00 91.31 94 ILE A N 1
ATOM 762 C CA . ILE A 1 94 ? 10.274 10.363 -26.141 1.00 91.31 94 ILE A CA 1
ATOM 763 C C . ILE A 1 94 ? 10.280 11.420 -25.036 1.00 91.31 94 ILE A C 1
ATOM 765 O O . ILE A 1 94 ? 10.272 12.620 -25.310 1.00 91.31 94 ILE A O 1
ATOM 769 N N . CYS A 1 95 ? 10.269 10.987 -23.774 1.00 93.38 95 CYS A N 1
ATOM 770 C CA . CYS A 1 95 ? 10.399 11.908 -22.646 1.00 93.38 95 CYS A CA 1
ATOM 771 C C . CYS A 1 95 ? 11.799 12.538 -22.618 1.00 93.38 95 CYS A C 1
ATOM 773 O O . CYS A 1 95 ? 12.754 11.982 -23.175 1.00 93.38 95 CYS A O 1
ATOM 775 N N . TYR A 1 96 ? 11.933 13.672 -21.929 1.00 93.19 96 TYR A N 1
ATOM 776 C CA . TYR A 1 96 ? 13.208 14.382 -21.797 1.00 93.19 96 TYR A CA 1
ATOM 777 C C . TYR A 1 96 ? 14.359 13.484 -21.320 1.00 93.19 96 TYR A C 1
ATOM 779 O O . TYR A 1 96 ? 15.447 13.510 -21.893 1.00 93.19 96 TYR A O 1
ATOM 787 N N . ASP A 1 97 ? 14.117 12.624 -20.328 1.00 92.69 97 ASP A N 1
ATOM 788 C CA . ASP A 1 97 ? 15.161 11.734 -19.816 1.00 92.69 97 ASP A CA 1
ATOM 789 C C . ASP A 1 97 ? 15.614 10.699 -20.861 1.00 92.69 97 ASP A C 1
ATOM 791 O O . ASP A 1 97 ? 16.809 10.453 -21.026 1.00 92.69 97 ASP A O 1
ATOM 795 N N . CYS A 1 98 ? 14.686 10.136 -21.641 1.00 91.75 98 CYS A N 1
ATOM 796 C CA . CYS A 1 98 ? 15.039 9.228 -22.734 1.00 91.75 98 CYS A CA 1
ATOM 797 C C . CYS A 1 98 ? 15.785 9.937 -23.863 1.00 91.75 98 CYS A C 1
ATOM 799 O O . CYS A 1 98 ? 16.713 9.355 -24.424 1.00 91.75 98 CYS A O 1
ATOM 801 N N . PHE A 1 99 ? 15.405 11.177 -24.172 1.00 91.38 99 PHE A N 1
ATOM 802 C CA . PHE A 1 99 ? 16.081 12.012 -25.160 1.00 91.38 99 PHE A CA 1
ATOM 803 C C . PHE A 1 99 ? 17.552 12.248 -24.788 1.00 91.38 99 PHE A C 1
ATOM 805 O O . PHE A 1 99 ? 18.430 11.976 -25.610 1.00 91.38 99 PHE A O 1
ATOM 812 N N . LEU A 1 100 ? 17.835 12.632 -23.536 1.00 90.75 100 LEU A N 1
ATOM 813 C CA . LEU A 1 100 ? 19.203 12.866 -23.043 1.00 90.75 100 LEU A CA 1
ATOM 814 C C . LEU A 1 100 ? 20.121 11.642 -23.156 1.00 90.75 100 LEU A C 1
ATOM 816 O O . LEU A 1 100 ? 21.333 11.787 -23.302 1.00 90.75 100 LEU A O 1
ATOM 820 N N . HIS A 1 101 ? 19.546 10.443 -23.082 1.00 89.25 101 HIS A N 1
ATOM 821 C CA . HIS A 1 101 ? 20.271 9.172 -23.118 1.00 89.25 101 HIS A CA 1
ATOM 822 C C . HIS A 1 101 ? 20.170 8.471 -24.478 1.00 89.25 101 HIS A C 1
ATOM 824 O O . HIS A 1 101 ? 20.611 7.328 -24.630 1.00 89.25 101 HIS A O 1
ATOM 830 N N . SER A 1 102 ? 19.538 9.105 -25.466 1.00 87.19 102 SER A N 1
ATOM 831 C CA . SER A 1 102 ? 19.411 8.536 -26.800 1.00 87.19 102 SER A CA 1
ATOM 832 C C . SER A 1 102 ? 20.758 8.602 -27.525 1.00 87.19 102 SER A C 1
ATOM 834 O O . SER A 1 102 ? 21.472 9.601 -27.467 1.00 87.19 102 SER A O 1
ATOM 836 N N . GLY A 1 103 ? 21.115 7.536 -28.248 1.00 79.38 103 GLY A N 1
ATOM 837 C CA . GLY A 1 103 ? 22.296 7.542 -29.125 1.00 79.38 103 GLY A CA 1
ATOM 838 C C . GLY A 1 103 ? 22.147 8.474 -30.336 1.00 79.38 103 GLY A C 1
ATOM 839 O O . GLY A 1 103 ? 23.087 8.636 -31.111 1.00 79.38 103 GLY A O 1
ATOM 840 N N . ASN A 1 104 ? 20.975 9.096 -30.479 1.00 69.19 104 ASN A N 1
ATOM 841 C CA . ASN A 1 104 ? 20.529 9.826 -31.653 1.00 69.19 104 ASN A CA 1
ATOM 842 C C . ASN A 1 104 ? 20.607 11.341 -31.462 1.00 69.19 104 ASN A C 1
ATOM 844 O O . ASN A 1 104 ? 19.873 12.057 -32.122 1.00 69.19 104 ASN A O 1
ATOM 848 N N . LEU A 1 105 ? 21.514 11.874 -30.634 1.00 72.56 105 LEU A N 1
ATOM 849 C CA . LEU A 1 105 ? 21.708 13.334 -30.503 1.00 72.56 105 LEU A CA 1
ATOM 850 C C . LEU A 1 105 ? 21.965 14.058 -31.845 1.00 72.56 105 LEU A C 1
ATOM 852 O O . LEU A 1 105 ? 21.915 15.282 -31.904 1.00 72.56 105 LEU A O 1
ATOM 856 N N . ASN A 1 106 ? 22.254 13.306 -32.910 1.00 80.88 106 ASN A N 1
ATOM 857 C CA . ASN A 1 106 ? 22.439 13.807 -34.268 1.00 80.88 106 ASN A CA 1
ATOM 858 C C . ASN A 1 106 ? 21.144 13.894 -35.095 1.00 80.88 106 ASN A C 1
ATOM 860 O O . ASN A 1 106 ? 21.199 14.437 -36.196 1.00 80.88 106 ASN A O 1
ATOM 864 N N . HIS A 1 107 ? 20.027 13.345 -34.615 1.00 84.88 107 HIS A N 1
ATOM 865 C CA . HIS A 1 107 ? 18.733 13.467 -35.279 1.00 84.88 107 HIS A CA 1
ATOM 866 C C . HIS A 1 107 ? 18.108 14.839 -35.005 1.00 84.88 107 HIS A C 1
ATOM 868 O O . HIS A 1 107 ? 18.403 15.487 -33.993 1.00 84.88 107 HIS A O 1
ATOM 874 N N . GLN A 1 108 ? 17.228 15.283 -35.897 1.00 87.75 108 GLN A N 1
ATOM 875 C CA . GLN A 1 108 ? 16.414 16.473 -35.689 1.00 87.75 108 GLN A CA 1
ATOM 876 C C . GLN A 1 108 ? 15.233 16.133 -34.783 1.00 87.75 108 GLN A C 1
ATOM 878 O O . GLN A 1 108 ? 14.438 15.237 -35.065 1.00 87.75 108 GLN A O 1
ATOM 883 N N . TYR A 1 109 ? 15.151 16.850 -33.663 1.00 89.31 109 TYR A N 1
ATOM 884 C CA . TYR A 1 109 ? 14.067 16.718 -32.704 1.00 89.31 109 TYR A CA 1
ATOM 885 C C . TYR A 1 109 ? 13.317 18.032 -32.548 1.00 89.31 109 TYR A C 1
ATOM 887 O O . TYR A 1 109 ? 13.931 19.085 -32.354 1.00 89.31 109 TYR A O 1
ATOM 895 N N . ILE A 1 110 ? 11.990 17.945 -32.530 1.00 93.38 110 ILE A N 1
ATOM 896 C CA . ILE A 1 110 ? 11.117 19.061 -32.181 1.00 93.38 110 ILE A CA 1
ATOM 897 C C . ILE A 1 110 ? 10.778 18.947 -30.690 1.00 93.38 110 ILE A C 1
ATOM 899 O O . ILE A 1 110 ? 10.180 17.945 -30.284 1.00 93.38 110 ILE A O 1
ATOM 903 N N . PRO A 1 111 ? 11.143 19.941 -29.858 1.00 94.25 111 PRO A N 1
ATOM 904 C CA . PRO A 1 111 ? 10.659 20.009 -28.491 1.00 94.25 111 PRO A CA 1
ATOM 905 C C . PRO A 1 111 ? 9.172 20.365 -28.496 1.00 94.25 111 PRO A C 1
ATOM 907 O O . PRO A 1 111 ? 8.732 21.290 -29.185 1.00 94.25 111 PRO A O 1
ATOM 910 N N . CYS A 1 112 ? 8.403 19.642 -27.702 1.00 93.75 112 CYS A N 1
ATOM 911 C CA . CYS A 1 112 ? 6.979 19.854 -27.519 1.00 93.75 112 CYS A CA 1
ATOM 912 C C . CYS A 1 112 ? 6.646 19.874 -26.026 1.00 93.75 112 CYS A C 1
ATOM 914 O O . CYS A 1 112 ? 7.374 19.322 -25.200 1.00 93.75 112 CYS A O 1
ATOM 916 N N . GLU A 1 113 ? 5.526 20.501 -25.690 1.00 93.12 113 GLU A N 1
ATOM 917 C CA . GLU A 1 113 ? 4.972 20.524 -24.337 1.00 93.12 113 GLU A CA 1
ATOM 918 C C . GLU A 1 113 ? 3.649 19.761 -24.345 1.00 93.12 113 GLU A C 1
ATOM 920 O O . GLU A 1 113 ? 2.833 19.931 -25.255 1.00 93.12 113 GLU A O 1
ATOM 925 N N . SER A 1 114 ? 3.442 18.875 -23.368 1.00 89.88 114 SER A N 1
ATOM 926 C CA . SER A 1 114 ? 2.208 18.086 -23.285 1.00 89.88 114 SER A CA 1
ATOM 927 C C . SER A 1 114 ? 1.007 18.981 -22.977 1.00 89.88 114 SER A C 1
ATOM 929 O O . SER A 1 114 ? 1.007 19.712 -21.987 1.00 89.88 114 SER A O 1
ATOM 931 N N . THR A 1 115 ? -0.037 18.905 -23.809 1.00 86.56 115 THR A N 1
ATOM 932 C CA . THR A 1 115 ? -1.210 19.794 -23.751 1.00 86.56 115 THR A CA 1
ATOM 933 C C . THR A 1 115 ? -2.457 19.172 -23.105 1.00 86.56 115 THR A C 1
ATOM 935 O O . THR A 1 115 ? -3.546 19.657 -23.403 1.00 86.56 115 THR A O 1
ATOM 938 N N . ASN A 1 116 ? -2.327 18.132 -22.260 1.00 65.62 116 ASN A N 1
ATOM 939 C CA . ASN A 1 116 ? -3.393 17.375 -21.539 1.00 65.62 116 ASN A CA 1
ATOM 940 C C . ASN A 1 116 ? -3.655 15.924 -21.983 1.00 65.62 116 ASN A C 1
ATOM 942 O O . ASN A 1 116 ? -4.742 15.395 -21.745 1.00 65.62 116 ASN A O 1
ATOM 946 N N . ILE A 1 117 ? -2.694 15.244 -22.606 1.00 72.56 117 ILE A N 1
ATOM 947 C CA . ILE A 1 117 ? -2.839 13.809 -22.884 1.00 72.56 117 ILE A CA 1
ATOM 948 C C . ILE A 1 117 ? -1.792 13.060 -22.068 1.00 72.56 117 ILE A C 1
ATOM 950 O O . ILE A 1 117 ? -0.608 13.383 -22.150 1.00 72.56 117 ILE A O 1
ATOM 954 N N . GLU A 1 118 ? -2.239 12.068 -21.291 1.00 84.19 118 GLU A N 1
ATOM 955 C CA . GLU A 1 118 ? -1.380 11.078 -20.633 1.00 84.19 118 GLU A CA 1
ATOM 956 C C . GLU A 1 118 ? -0.635 10.285 -21.712 1.00 84.19 118 GLU A C 1
ATOM 958 O O . GLU A 1 118 ? -1.091 9.264 -22.229 1.00 84.19 118 GLU A O 1
ATOM 963 N N . MET A 1 119 ? 0.507 10.827 -22.115 1.00 86.06 119 MET A N 1
ATOM 964 C CA . MET A 1 119 ? 1.317 10.317 -23.206 1.00 86.06 119 MET A CA 1
ATOM 965 C C . MET A 1 119 ? 2.472 9.504 -22.625 1.00 86.06 119 MET A C 1
ATOM 967 O O . MET A 1 119 ? 3.371 10.044 -21.981 1.00 86.06 119 MET A O 1
ATOM 971 N N . SER A 1 120 ? 2.463 8.190 -22.859 1.00 89.75 120 SER A N 1
ATOM 972 C CA . SER A 1 120 ? 3.533 7.280 -22.427 1.00 89.75 120 SER A CA 1
ATOM 973 C C . SER A 1 120 ? 4.713 7.291 -23.395 1.00 89.75 120 SER A C 1
ATOM 975 O O . SER A 1 120 ? 4.514 7.028 -24.581 1.00 89.75 120 SER A O 1
ATOM 977 N N . CYS A 1 121 ? 5.930 7.506 -22.902 1.00 90.62 121 CYS A N 1
ATOM 978 C CA . CYS A 1 121 ? 7.148 7.503 -23.712 1.00 90.62 121 CYS A CA 1
ATOM 979 C C . CYS A 1 121 ? 7.232 6.287 -24.670 1.00 90.62 121 CYS A C 1
ATOM 981 O O . CYS A 1 121 ? 6.979 5.137 -24.292 1.00 90.62 121 CYS A O 1
ATOM 983 N N . GLY A 1 122 ? 7.593 6.551 -25.929 1.00 88.69 122 GLY A N 1
ATOM 984 C CA . GLY A 1 122 ? 7.769 5.546 -26.982 1.00 88.69 122 GLY A CA 1
ATOM 985 C C . GLY A 1 122 ? 9.136 4.853 -26.975 1.00 88.69 122 GLY A C 1
ATOM 986 O O . GLY A 1 122 ? 9.328 3.883 -27.705 1.00 88.69 122 GLY A O 1
ATOM 987 N N . CYS A 1 123 ? 10.081 5.321 -26.152 1.00 88.75 123 CYS A N 1
ATOM 988 C CA . CYS A 1 123 ? 11.418 4.738 -26.041 1.00 88.75 123 CYS A CA 1
ATOM 989 C C . CYS A 1 123 ? 11.322 3.253 -25.669 1.00 88.75 123 CYS A C 1
ATOM 991 O O . CYS A 1 123 ? 10.739 2.916 -24.637 1.00 88.75 123 CYS A O 1
ATOM 993 N N . GLY A 1 124 ? 11.890 2.386 -26.509 1.00 85.44 124 GLY A N 1
ATOM 994 C CA . GLY A 1 124 ? 11.890 0.939 -26.309 1.00 85.44 124 GLY A CA 1
ATOM 995 C C . GLY A 1 124 ? 10.632 0.191 -26.748 1.00 85.44 124 GLY A C 1
ATOM 996 O O . GLY A 1 124 ? 10.480 -0.996 -26.465 1.00 85.44 124 GLY A O 1
ATOM 997 N N . SER A 1 125 ? 9.720 0.852 -27.463 1.00 82.31 125 SER A N 1
ATOM 998 C CA . SER A 1 125 ? 8.616 0.166 -28.135 1.00 82.31 125 SER A CA 1
ATOM 999 C C . SER A 1 125 ? 9.149 -0.658 -29.318 1.00 82.31 125 SER A C 1
ATOM 1001 O O . SER A 1 125 ? 9.561 -0.103 -30.330 1.00 82.31 125 SER A O 1
ATOM 1003 N N . LEU A 1 126 ? 9.128 -1.990 -29.199 1.00 66.88 126 LEU A N 1
ATOM 1004 C CA . LEU A 1 126 ? 9.640 -2.949 -30.199 1.00 66.88 126 LEU A CA 1
ATOM 1005 C C . LEU A 1 126 ? 8.885 -2.945 -31.543 1.00 66.88 126 LEU A C 1
ATOM 1007 O O . LEU A 1 126 ? 9.277 -3.648 -32.473 1.00 66.88 126 LEU A O 1
ATOM 1011 N N . ASN A 1 127 ? 7.794 -2.183 -31.651 1.00 63.88 127 ASN A N 1
ATOM 1012 C CA . ASN A 1 127 ? 6.958 -2.160 -32.851 1.00 63.88 127 ASN A CA 1
ATOM 1013 C C . ASN A 1 127 ? 7.590 -1.394 -34.019 1.00 63.88 127 ASN A C 1
ATOM 1015 O O . ASN A 1 127 ? 7.121 -1.534 -35.147 1.00 63.88 127 ASN A O 1
ATOM 1019 N N . THR A 1 128 ? 8.664 -0.637 -33.790 1.00 56.97 128 THR A N 1
ATOM 1020 C CA . THR A 1 128 ? 9.434 -0.035 -34.874 1.00 56.97 128 THR A CA 1
ATOM 1021 C C . THR A 1 128 ? 10.634 -0.913 -35.192 1.00 56.97 128 THR A C 1
ATOM 1023 O O . THR A 1 128 ? 11.621 -0.981 -34.467 1.00 56.97 128 THR A O 1
ATOM 1026 N N . SER A 1 129 ? 10.549 -1.622 -36.316 1.00 46.47 129 SER A N 1
ATOM 1027 C CA . SER A 1 129 ? 11.609 -2.478 -36.865 1.00 46.47 129 SER A CA 1
ATOM 1028 C C . SER A 1 129 ? 12.880 -1.722 -37.280 1.00 46.47 129 SER A C 1
ATOM 1030 O O . SER A 1 129 ? 13.760 -2.298 -37.918 1.00 46.47 129 SER A O 1
ATOM 1032 N N . GLU A 1 130 ? 12.974 -0.434 -36.964 1.00 59.41 130 GLU A N 1
ATOM 1033 C CA . GLU A 1 130 ? 14.066 0.438 -37.354 1.00 59.41 130 GLU A CA 1
ATOM 1034 C C . GLU A 1 130 ? 14.985 0.660 -36.158 1.00 59.41 130 GLU A C 1
ATOM 1036 O O . GLU A 1 130 ? 14.572 1.007 -35.049 1.00 59.41 130 GLU A O 1
ATOM 1041 N N . CYS A 1 131 ? 16.260 0.353 -36.389 1.00 52.78 131 CYS A N 1
ATOM 1042 C CA . CYS A 1 131 ? 17.326 0.446 -35.412 1.00 52.78 131 CYS A CA 1
ATOM 1043 C C . CYS A 1 131 ? 17.277 1.814 -34.712 1.00 52.78 131 CYS A C 1
ATOM 1045 O O . CYS A 1 131 ? 17.050 2.823 -35.367 1.00 52.78 131 CYS A O 1
ATOM 1047 N N . HIS A 1 132 ? 17.545 1.844 -33.401 1.00 64.50 132 HIS A N 1
ATOM 1048 C CA . HIS A 1 132 ? 17.711 3.053 -32.568 1.00 64.50 132 HIS A CA 1
ATOM 1049 C C . HIS A 1 132 ? 16.487 3.578 -31.782 1.00 64.50 132 HIS A C 1
ATOM 1051 O O . HIS A 1 132 ? 16.559 4.682 -31.244 1.00 64.50 132 HIS A O 1
ATOM 1057 N N . ALA A 1 133 ? 15.417 2.792 -31.604 1.00 69.94 133 ALA A N 1
ATOM 1058 C CA . ALA A 1 133 ? 14.269 3.168 -30.756 1.00 69.94 133 ALA A CA 1
ATOM 1059 C C . ALA A 1 133 ? 14.527 3.120 -29.227 1.00 69.94 133 ALA A C 1
ATOM 1061 O O . ALA A 1 133 ? 13.684 3.552 -28.440 1.00 69.94 133 ALA A O 1
ATOM 1062 N N . THR A 1 134 ? 15.670 2.592 -28.779 1.00 81.88 134 THR A N 1
ATOM 1063 C CA . THR A 1 134 ? 16.029 2.443 -27.355 1.00 81.88 134 THR A CA 1
ATOM 1064 C C . THR A 1 134 ? 17.147 3.407 -26.964 1.00 81.88 134 THR A C 1
ATOM 1066 O O . THR A 1 134 ? 18.195 3.437 -27.612 1.00 81.88 134 THR A O 1
ATOM 1069 N N . CYS A 1 135 ? 16.972 4.157 -25.874 1.00 87.12 135 CYS A N 1
ATOM 1070 C CA . CYS A 1 135 ? 18.059 4.925 -25.265 1.00 87.12 135 CYS A CA 1
ATOM 1071 C C . CYS A 1 135 ? 18.988 4.012 -24.443 1.00 87.12 135 CYS A C 1
ATOM 1073 O O . CYS A 1 135 ? 18.639 2.865 -24.166 1.00 87.12 135 CYS A O 1
ATOM 1075 N N . SER A 1 136 ? 20.155 4.503 -24.015 1.00 85.62 136 SER A N 1
ATOM 1076 C CA . SER A 1 136 ? 21.117 3.687 -23.253 1.00 85.62 136 SER A CA 1
ATOM 1077 C C . SER A 1 136 ? 20.564 3.144 -21.930 1.00 85.62 136 SER A C 1
ATOM 1079 O O . SER A 1 136 ? 21.011 2.093 -21.489 1.00 85.62 136 SER A O 1
ATOM 1081 N N . LYS A 1 137 ? 19.563 3.808 -21.335 1.00 84.50 137 LYS A N 1
ATOM 1082 C CA . LYS A 1 137 ? 18.858 3.339 -20.128 1.00 84.50 137 LYS A CA 1
ATOM 1083 C C . LYS A 1 137 ? 17.881 2.188 -20.379 1.00 84.50 137 LYS A C 1
ATOM 1085 O O . LYS A 1 137 ? 17.582 1.442 -19.460 1.00 84.50 137 LYS A O 1
ATOM 1090 N N . HIS A 1 138 ? 17.371 2.062 -21.603 1.00 84.88 138 HIS A N 1
ATOM 1091 C CA . HIS A 1 138 ? 16.390 1.036 -21.981 1.00 84.88 138 HIS A CA 1
ATOM 1092 C C . HIS A 1 138 ? 16.979 0.005 -22.956 1.00 84.88 138 HIS A C 1
ATOM 1094 O O . HIS A 1 138 ? 16.276 -0.862 -23.468 1.00 84.88 138 HIS A O 1
ATOM 1100 N N . PHE A 1 139 ? 18.281 0.093 -23.236 1.00 82.75 139 PHE A N 1
ATOM 1101 C CA . PHE A 1 139 ? 18.990 -0.858 -24.075 1.00 82.75 139 PHE A CA 1
ATOM 1102 C C . PHE A 1 139 ? 19.373 -2.085 -23.243 1.00 82.75 139 PHE A C 1
ATOM 1104 O O . PHE A 1 139 ? 20.308 -2.024 -22.446 1.00 82.75 139 PHE A O 1
ATOM 1111 N N . LYS A 1 140 ? 18.684 -3.214 -23.443 1.00 74.19 140 LYS A N 1
ATOM 1112 C CA . LYS A 1 140 ? 19.097 -4.488 -22.843 1.00 74.19 140 LYS A CA 1
ATOM 1113 C C . LYS A 1 140 ? 20.103 -5.214 -23.723 1.00 74.19 140 LYS A C 1
ATOM 1115 O O . LYS A 1 140 ? 19.865 -5.471 -24.903 1.00 74.19 140 LYS A O 1
ATOM 1120 N N . THR A 1 141 ? 21.225 -5.607 -23.129 1.00 69.19 141 THR A N 1
ATOM 1121 C CA . THR A 1 141 ? 22.085 -6.639 -23.704 1.00 69.19 141 THR A CA 1
ATOM 1122 C C . THR A 1 141 ? 21.346 -7.973 -23.605 1.00 69.19 141 THR A C 1
ATOM 1124 O O . THR A 1 141 ? 20.828 -8.332 -22.552 1.00 69.19 141 THR A O 1
ATOM 1127 N N . TYR A 1 142 ? 21.249 -8.701 -24.721 1.00 62.56 142 TYR A N 1
ATOM 1128 C CA . TYR A 1 142 ? 20.589 -10.009 -24.794 1.00 62.56 142 TYR A CA 1
ATOM 1129 C C . TYR A 1 142 ? 21.337 -11.043 -23.936 1.00 62.56 142 TYR A C 1
ATOM 1131 O O . TYR A 1 142 ? 22.170 -11.808 -24.418 1.00 62.56 142 TYR A O 1
ATOM 1139 N N . GLY A 1 143 ? 21.037 -11.041 -22.647 1.00 64.88 143 GLY A N 1
ATOM 1140 C CA . GLY A 1 143 ? 21.512 -11.971 -21.637 1.00 64.88 143 GLY A CA 1
ATOM 1141 C C . GLY A 1 143 ? 20.484 -11.988 -20.521 1.00 64.88 143 GLY A C 1
ATOM 1142 O O . GLY A 1 143 ? 20.758 -11.513 -19.429 1.00 64.88 143 GLY A O 1
ATOM 1143 N N . SER A 1 144 ? 19.258 -12.432 -20.824 1.00 61.16 144 SER A N 1
ATOM 1144 C CA . SER A 1 144 ? 18.196 -12.433 -19.822 1.00 61.16 144 SER A CA 1
ATOM 1145 C C . SER A 1 144 ? 18.543 -13.448 -18.741 1.00 61.16 144 SER A C 1
ATOM 1147 O O . SER A 1 144 ? 18.473 -14.662 -18.970 1.00 61.16 144 SER A O 1
ATOM 1149 N N . GLU A 1 145 ? 18.890 -12.963 -17.558 1.00 72.19 145 GLU A N 1
ATOM 1150 C CA . GLU A 1 145 ? 18.781 -13.780 -16.365 1.00 72.19 145 GLU A CA 1
ATOM 1151 C C . GLU A 1 145 ? 17.316 -14.194 -16.229 1.00 72.19 145 GLU A C 1
ATOM 1153 O O . GLU A 1 145 ? 16.405 -13.370 -16.128 1.00 72.19 145 GLU A O 1
ATOM 1158 N N . VAL A 1 146 ? 17.068 -15.497 -16.334 1.00 82.94 146 VAL A N 1
ATOM 1159 C CA . VAL A 1 146 ? 15.729 -16.040 -16.142 1.00 82.94 146 VAL A CA 1
ATOM 1160 C C . VAL A 1 146 ? 15.480 -16.050 -14.641 1.00 82.94 146 VAL A C 1
ATOM 1162 O O . VAL A 1 146 ? 16.081 -16.848 -13.919 1.00 82.94 146 VAL A O 1
ATOM 1165 N N . LEU A 1 147 ? 14.601 -15.161 -14.173 1.00 89.06 147 LEU A N 1
ATOM 1166 C CA . LEU A 1 147 ? 14.168 -15.152 -12.780 1.00 89.06 147 LEU A CA 1
ATOM 1167 C C . LEU A 1 147 ? 13.651 -16.541 -12.379 1.00 89.06 147 LEU A C 1
ATOM 1169 O O . LEU A 1 147 ? 12.916 -17.165 -13.154 1.00 89.06 147 LEU A O 1
ATOM 1173 N N . PRO A 1 148 ? 13.971 -17.035 -11.168 1.00 92.50 148 PRO A N 1
ATOM 1174 C CA . PRO A 1 148 ? 13.447 -18.314 -10.721 1.00 92.50 148 PRO A CA 1
ATOM 1175 C C . PRO A 1 148 ? 11.920 -18.325 -10.750 1.00 92.50 148 PRO A C 1
ATOM 1177 O O . PRO A 1 148 ? 11.266 -17.423 -10.227 1.00 92.50 148 PRO A O 1
ATOM 1180 N N . GLU A 1 149 ? 11.333 -19.391 -11.291 1.00 95.50 149 GLU A N 1
ATOM 1181 C CA . GLU A 1 149 ? 9.875 -19.560 -11.347 1.00 95.50 149 GLU A CA 1
ATOM 1182 C C . GLU A 1 149 ? 9.232 -19.446 -9.952 1.00 95.50 149 GLU A C 1
ATOM 1184 O O . GLU A 1 149 ? 8.146 -18.893 -9.780 1.00 95.50 149 GLU A O 1
ATOM 1189 N N . THR A 1 150 ? 9.934 -19.911 -8.918 1.00 96.19 150 THR A N 1
ATOM 1190 C CA . THR A 1 150 ? 9.507 -19.793 -7.520 1.00 96.19 150 THR A CA 1
ATOM 1191 C C . THR A 1 150 ? 9.416 -18.341 -7.045 1.00 96.19 150 THR A C 1
ATOM 1193 O O . THR A 1 150 ? 8.500 -18.023 -6.283 1.00 96.19 150 THR A O 1
ATOM 1196 N N . PHE A 1 151 ? 10.313 -17.461 -7.505 1.00 95.31 151 PHE A N 1
ATOM 1197 C CA . PHE A 1 151 ? 10.258 -16.023 -7.235 1.00 95.31 151 PHE A CA 1
ATOM 1198 C C . PHE A 1 151 ? 9.052 -15.399 -7.928 1.00 95.31 151 PHE A C 1
ATOM 1200 O O . PHE A 1 151 ? 8.222 -14.783 -7.262 1.00 95.31 151 PHE A O 1
ATOM 1207 N N . LEU A 1 152 ? 8.903 -15.637 -9.235 1.00 94.56 152 LEU A N 1
ATOM 1208 C CA . LEU A 1 152 ? 7.798 -15.098 -10.031 1.00 94.56 152 LEU A CA 1
ATOM 1209 C C . LEU A 1 152 ? 6.434 -15.507 -9.471 1.00 94.56 152 LEU A C 1
ATOM 1211 O O . LEU A 1 152 ? 5.543 -14.668 -9.340 1.00 94.56 152 LEU A O 1
ATOM 1215 N N . ASN A 1 153 ? 6.282 -16.770 -9.071 1.00 96.31 153 ASN A N 1
ATOM 1216 C CA . ASN A 1 153 ? 5.057 -17.263 -8.446 1.00 96.31 153 ASN A CA 1
ATOM 1217 C C . ASN A 1 153 ? 4.772 -16.557 -7.114 1.00 96.31 153 ASN A C 1
ATOM 1219 O O . ASN A 1 153 ? 3.647 -16.120 -6.874 1.00 96.31 153 ASN A O 1
ATOM 1223 N N . LYS A 1 154 ? 5.780 -16.415 -6.243 1.00 96.62 154 LYS A N 1
ATOM 1224 C CA . LYS A 1 154 ? 5.622 -15.709 -4.963 1.00 96.62 154 LYS A CA 1
ATOM 1225 C C . LYS A 1 154 ? 5.264 -14.239 -5.181 1.00 96.62 154 LYS A C 1
ATOM 1227 O O . LYS A 1 154 ? 4.303 -13.772 -4.578 1.00 96.62 154 LYS A O 1
ATOM 1232 N N . PHE A 1 155 ? 5.995 -13.547 -6.051 1.00 95.62 155 PHE A N 1
ATOM 1233 C CA . PHE A 1 155 ? 5.761 -12.146 -6.393 1.00 95.62 155 PHE A CA 1
ATOM 1234 C C . PHE A 1 155 ? 4.353 -11.938 -6.959 1.00 95.62 155 PHE A C 1
ATOM 1236 O O . PHE A 1 155 ? 3.617 -11.088 -6.468 1.00 95.62 155 PHE A O 1
ATOM 1243 N N . SER A 1 156 ? 3.928 -12.791 -7.895 1.00 96.25 156 SER A N 1
ATOM 1244 C CA . SER A 1 156 ? 2.580 -12.744 -8.475 1.00 96.25 156 SER A CA 1
ATOM 1245 C C . SER A 1 156 ? 1.492 -12.895 -7.412 1.00 96.25 156 SER A C 1
ATOM 1247 O O . SER A 1 156 ? 0.531 -12.134 -7.419 1.00 96.25 156 SER A O 1
ATOM 1249 N N . TYR A 1 157 ? 1.651 -13.817 -6.454 1.00 97.62 157 TYR A N 1
ATOM 1250 C CA . TYR A 1 157 ? 0.692 -13.962 -5.354 1.00 97.62 157 TYR A CA 1
ATOM 1251 C C . TYR A 1 157 ? 0.672 -12.759 -4.405 1.00 97.62 157 TYR A C 1
ATOM 1253 O O . TYR A 1 157 ? -0.395 -12.429 -3.890 1.00 97.62 157 TYR A O 1
ATOM 1261 N N . ILE A 1 158 ? 1.821 -12.118 -4.163 1.00 96.81 158 ILE A N 1
ATOM 1262 C CA . ILE A 1 158 ? 1.893 -10.892 -3.355 1.00 96.81 158 ILE A CA 1
ATOM 1263 C C . ILE A 1 158 ? 1.129 -9.768 -4.062 1.00 96.81 158 ILE A C 1
ATOM 1265 O O . ILE A 1 158 ? 0.216 -9.200 -3.469 1.00 96.81 158 ILE A O 1
ATOM 1269 N N . ILE A 1 159 ? 1.442 -9.500 -5.335 1.00 96.06 159 ILE A N 1
ATOM 1270 C CA . ILE A 1 159 ? 0.770 -8.462 -6.133 1.00 96.06 159 ILE A CA 1
ATOM 1271 C C . ILE A 1 159 ? -0.729 -8.732 -6.232 1.00 96.06 159 ILE A C 1
ATOM 1273 O O . ILE A 1 159 ? -1.524 -7.834 -5.974 1.00 96.06 159 ILE A O 1
ATOM 1277 N N . GLN A 1 160 ? -1.119 -9.974 -6.531 1.00 97.31 160 GLN A N 1
ATOM 1278 C CA . GLN A 1 160 ? -2.523 -10.367 -6.592 1.00 97.31 160 GLN A CA 1
ATOM 1279 C C . GLN A 1 160 ? -3.252 -10.025 -5.289 1.00 97.31 160 GLN A C 1
ATOM 1281 O O . GLN A 1 160 ? -4.319 -9.420 -5.333 1.00 97.31 160 GLN A O 1
ATOM 1286 N N . TYR A 1 161 ? -2.681 -10.377 -4.136 1.00 97.06 161 TYR A N 1
ATOM 1287 C CA . TYR A 1 161 ? -3.331 -10.108 -2.859 1.00 97.06 161 TYR A CA 1
ATOM 1288 C C . TYR A 1 161 ? -3.385 -8.612 -2.525 1.00 97.06 161 TYR A C 1
ATOM 1290 O O . TYR A 1 161 ? -4.414 -8.127 -2.064 1.00 97.06 161 TYR A O 1
ATOM 1298 N N . CYS A 1 162 ? -2.331 -7.849 -2.828 1.00 95.25 162 CYS A N 1
ATOM 1299 C CA . CYS A 1 162 ? -2.366 -6.391 -2.697 1.00 95.25 162 CYS A CA 1
ATOM 1300 C C . CYS A 1 162 ? -3.458 -5.763 -3.581 1.00 95.25 162 CYS A C 1
ATOM 1302 O O . CYS A 1 162 ? -4.142 -4.841 -3.143 1.00 95.25 162 CYS A O 1
ATOM 1304 N N . CYS A 1 163 ? -3.664 -6.274 -4.799 1.00 96.31 163 CYS A N 1
ATOM 1305 C CA . CYS A 1 163 ? -4.754 -5.839 -5.672 1.00 96.31 163 CYS A CA 1
ATOM 1306 C C . CYS A 1 163 ? -6.138 -6.228 -5.132 1.00 96.31 163 CYS A C 1
ATOM 1308 O O . CYS A 1 163 ? -7.071 -5.449 -5.297 1.00 96.31 163 CYS A O 1
ATOM 1310 N N . GLU A 1 164 ? -6.283 -7.389 -4.483 1.00 96.12 164 GLU A N 1
ATOM 1311 C CA . GLU A 1 164 ? -7.525 -7.779 -3.793 1.00 96.12 164 GLU A CA 1
ATOM 1312 C C . GLU A 1 164 ? -7.864 -6.765 -2.683 1.00 96.12 164 GLU A C 1
ATOM 1314 O O . GLU A 1 164 ? -8.968 -6.224 -2.671 1.00 96.12 164 GLU A O 1
ATOM 1319 N N . LEU A 1 165 ? -6.893 -6.408 -1.835 1.00 94.81 165 LEU A N 1
ATOM 1320 C CA . LEU A 1 165 ? -7.071 -5.389 -0.789 1.00 94.81 165 LEU A CA 1
ATOM 1321 C C . LEU A 1 165 ? -7.373 -3.997 -1.366 1.00 94.81 165 LEU A C 1
ATOM 1323 O O . LEU A 1 165 ? -8.229 -3.277 -0.854 1.00 94.81 165 LEU A O 1
ATOM 1327 N N . LEU A 1 166 ? -6.695 -3.610 -2.452 1.00 94.31 166 LEU A N 1
ATOM 1328 C CA . LEU A 1 166 ? -6.959 -2.343 -3.136 1.00 94.31 166 LEU A CA 1
ATOM 1329 C C . LEU A 1 166 ? -8.370 -2.310 -3.735 1.00 94.31 166 LEU A C 1
ATOM 1331 O O . LEU A 1 166 ? -9.049 -1.289 -3.662 1.00 94.31 166 LEU A O 1
ATOM 1335 N N . ALA A 1 167 ? -8.833 -3.425 -4.301 1.00 95.25 167 ALA A N 1
ATOM 1336 C CA . ALA A 1 167 ? -10.185 -3.527 -4.829 1.00 95.25 167 ALA A CA 1
ATOM 1337 C C . ALA A 1 167 ? -11.229 -3.335 -3.723 1.00 95.25 167 ALA A C 1
ATOM 1339 O O . ALA A 1 167 ? -12.198 -2.612 -3.944 1.00 95.25 167 ALA A O 1
ATOM 1340 N N . GLU A 1 168 ? -11.013 -3.915 -2.538 1.00 95.25 168 GLU A N 1
ATOM 1341 C CA . GLU A 1 168 ? 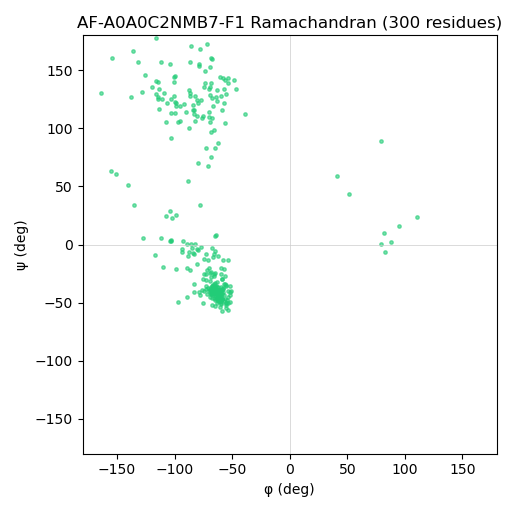-11.872 -3.718 -1.363 1.00 95.25 168 GLU A CA 1
ATOM 1342 C C . GLU A 1 168 ? -11.883 -2.256 -0.892 1.00 95.25 168 GLU A C 1
ATOM 1344 O O . GLU A 1 168 ? -12.957 -1.699 -0.653 1.00 95.25 168 GLU A O 1
ATOM 1349 N N . LEU A 1 169 ? -10.713 -1.607 -0.847 1.00 91.44 169 LEU A N 1
ATOM 1350 C CA . LEU A 1 169 ? -10.560 -0.177 -0.538 1.00 91.44 169 LEU A CA 1
ATOM 1351 C C . LEU A 1 169 ? -11.331 0.729 -1.507 1.00 91.44 169 LEU A C 1
ATOM 1353 O O . LEU A 1 169 ? -11.889 1.743 -1.092 1.00 91.44 169 LEU A O 1
ATOM 1357 N N . CYS A 1 170 ? -11.358 0.381 -2.793 1.00 92.44 170 CYS A N 1
ATOM 1358 C CA . CYS A 1 170 ? -12.038 1.157 -3.829 1.00 92.44 170 CYS A CA 1
ATOM 1359 C C . CYS A 1 170 ? -13.550 0.888 -3.912 1.00 92.44 170 CYS A C 1
ATOM 1361 O O . CYS A 1 170 ? -14.223 1.468 -4.769 1.00 92.44 170 CYS A O 1
ATOM 1363 N N . THR A 1 171 ? -14.107 0.015 -3.068 1.00 93.69 171 THR A N 1
ATOM 1364 C CA . THR A 1 171 ? -15.558 -0.193 -3.030 1.00 93.69 171 THR A CA 1
ATOM 1365 C C . THR A 1 171 ? -16.277 0.984 -2.365 1.00 93.69 171 THR A C 1
ATOM 1367 O O . THR A 1 171 ? -15.767 1.624 -1.451 1.00 93.69 171 THR A O 1
ATOM 1370 N N . ASN A 1 172 ? -17.516 1.250 -2.794 1.00 92.75 172 ASN A N 1
ATOM 1371 C CA . ASN A 1 172 ? -18.380 2.236 -2.128 1.00 92.75 172 ASN A CA 1
ATOM 1372 C C . ASN A 1 172 ? -18.881 1.757 -0.751 1.00 92.75 172 ASN A C 1
ATOM 1374 O O . ASN A 1 172 ? -19.464 2.540 -0.006 1.00 92.75 172 ASN A O 1
ATOM 1378 N N . ASP A 1 173 ? -18.722 0.468 -0.443 1.00 92.44 173 ASP A N 1
ATOM 1379 C CA . ASP A 1 173 ? -19.163 -0.142 0.805 1.00 92.44 173 ASP A CA 1
ATOM 1380 C C . ASP A 1 173 ? -17.960 -0.353 1.728 1.00 92.44 173 ASP A C 1
ATOM 1382 O O . ASP A 1 173 ? -17.307 -1.396 1.707 1.00 92.44 173 ASP A O 1
ATOM 1386 N N . HIS A 1 174 ? -17.690 0.643 2.573 1.00 85.06 174 HIS A N 1
ATOM 1387 C CA . HIS A 1 174 ? -16.585 0.597 3.534 1.00 85.06 174 HIS A CA 1
ATOM 1388 C C . HIS A 1 174 ? -16.650 -0.607 4.488 1.00 85.06 174 HIS A C 1
ATOM 1390 O O . HIS A 1 174 ? -15.613 -1.037 4.994 1.00 85.06 174 HIS A O 1
ATOM 1396 N N . SER A 1 175 ? -17.833 -1.213 4.676 1.00 88.31 175 SER A N 1
ATOM 1397 C CA . SER A 1 175 ? -17.968 -2.396 5.526 1.00 88.31 175 SER A CA 1
ATOM 1398 C C . SER A 1 175 ? -17.219 -3.610 4.974 1.00 88.31 175 SER A C 1
ATOM 1400 O O . SER A 1 175 ? -16.838 -4.485 5.747 1.00 88.31 175 SER A O 1
ATOM 1402 N N . VAL A 1 176 ? -16.967 -3.674 3.661 1.00 92.69 176 VAL A N 1
ATOM 1403 C CA . VAL A 1 176 ? -16.202 -4.767 3.039 1.00 92.69 176 VAL A CA 1
ATOM 1404 C C . VAL A 1 176 ? -14.793 -4.816 3.620 1.00 92.69 176 VAL A C 1
ATOM 1406 O O . VAL A 1 176 ? -14.382 -5.851 4.148 1.00 92.69 176 VAL A O 1
ATOM 1409 N N . LEU A 1 177 ? -14.093 -3.683 3.583 1.00 90.38 177 LEU A N 1
ATOM 1410 C CA . LEU A 1 177 ? -12.747 -3.576 4.129 1.00 90.38 177 LEU A CA 1
ATOM 1411 C C . LEU A 1 177 ? -12.750 -3.721 5.652 1.00 90.38 177 LEU A C 1
ATOM 1413 O O . LEU A 1 177 ? -11.902 -4.427 6.190 1.00 90.38 177 LEU A O 1
ATOM 1417 N N . ASP A 1 178 ? -13.707 -3.100 6.349 1.00 85.19 178 ASP A N 1
ATOM 1418 C CA . ASP A 1 178 ? -13.796 -3.201 7.810 1.00 85.19 178 ASP A CA 1
ATOM 1419 C C . ASP A 1 178 ? -13.943 -4.663 8.258 1.00 85.19 178 ASP A C 1
ATOM 1421 O O . ASP A 1 178 ? -13.193 -5.128 9.117 1.00 85.19 178 ASP A O 1
ATOM 1425 N N . ASN A 1 179 ? -14.842 -5.422 7.623 1.00 88.94 179 ASN A N 1
ATOM 1426 C CA . ASN A 1 179 ? -15.039 -6.844 7.908 1.00 88.94 179 ASN A CA 1
ATOM 1427 C C . ASN A 1 179 ? -13.776 -7.669 7.606 1.00 88.94 179 ASN A C 1
ATOM 1429 O O . ASN A 1 179 ? -13.447 -8.586 8.363 1.00 88.94 179 ASN A O 1
ATOM 1433 N N . HIS A 1 180 ? -13.054 -7.352 6.525 1.00 91.69 180 HIS A N 1
ATOM 1434 C CA . HIS A 1 180 ? -11.783 -8.007 6.215 1.00 91.69 180 HIS A CA 1
ATOM 1435 C C . HIS A 1 180 ? -10.750 -7.721 7.310 1.00 91.69 180 HIS A C 1
ATOM 1437 O O . HIS A 1 180 ? -10.150 -8.647 7.861 1.00 91.69 180 HIS A O 1
ATOM 1443 N N . MET A 1 181 ? -10.567 -6.452 7.675 1.00 88.75 181 MET A N 1
ATOM 1444 C CA . MET A 1 181 ? -9.630 -6.034 8.718 1.00 88.75 181 MET A CA 1
ATOM 1445 C C . MET A 1 181 ? -9.958 -6.678 10.068 1.00 88.75 181 MET A C 1
ATOM 1447 O O . MET A 1 181 ? -9.049 -7.127 10.771 1.00 88.75 181 MET A O 1
ATOM 1451 N N . GLU A 1 182 ? -11.241 -6.788 10.422 1.00 85.44 182 GLU A N 1
ATOM 1452 C CA . GLU A 1 182 ? -11.679 -7.521 11.611 1.00 85.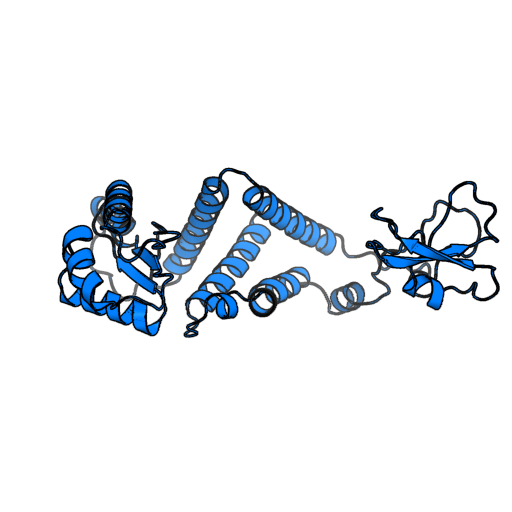44 182 GLU A CA 1
ATOM 1453 C C . GLU A 1 182 ? -11.296 -9.002 11.539 1.00 85.44 182 GLU A C 1
ATOM 1455 O O . GLU A 1 182 ? -10.678 -9.510 12.477 1.00 85.44 182 GLU A O 1
ATOM 1460 N N . ALA A 1 183 ? -11.571 -9.682 10.422 1.00 89.38 183 ALA A N 1
ATOM 1461 C CA . ALA A 1 183 ? -11.197 -11.084 10.235 1.00 89.38 183 ALA A CA 1
ATOM 1462 C C . ALA A 1 183 ? -9.674 -11.297 10.336 1.00 89.38 183 ALA A C 1
ATOM 1464 O O . ALA A 1 183 ? -9.208 -12.244 1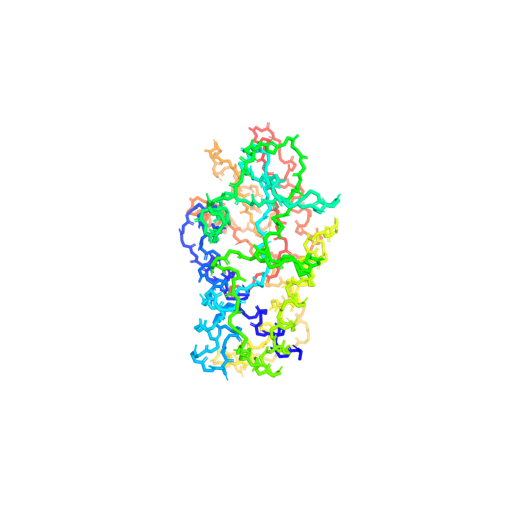0.979 1.00 89.38 183 ALA A O 1
ATOM 1465 N N . MET A 1 184 ? -8.892 -10.382 9.760 1.00 89.38 184 MET A N 1
ATOM 1466 C CA . MET A 1 184 ? -7.431 -10.392 9.806 1.00 89.38 184 MET A CA 1
ATOM 1467 C C . MET A 1 184 ? -6.917 -10.262 11.249 1.00 89.38 184 MET A C 1
ATOM 1469 O O . MET A 1 184 ? -6.070 -11.042 11.704 1.00 89.38 184 MET A O 1
ATOM 1473 N N . LEU A 1 185 ? -7.468 -9.306 12.005 1.00 84.88 185 LEU A N 1
ATOM 1474 C CA . LEU A 1 185 ? -7.137 -9.086 13.413 1.00 84.88 185 LEU A CA 1
ATOM 1475 C C . LEU A 1 185 ? -7.547 -10.276 14.284 1.00 84.88 185 LEU A C 1
ATOM 1477 O O . LEU A 1 185 ? -6.765 -10.710 15.134 1.00 84.88 185 LEU A O 1
ATOM 1481 N N . GLU A 1 186 ? -8.737 -10.839 14.075 1.00 84.12 186 GLU A N 1
ATOM 1482 C CA . GLU A 1 186 ? -9.201 -12.027 14.793 1.00 84.12 186 GLU A CA 1
ATOM 1483 C C . GLU A 1 186 ? -8.276 -13.225 14.563 1.00 84.12 186 GLU A C 1
ATOM 1485 O O . GLU A 1 186 ? -7.883 -13.892 15.530 1.00 84.12 186 GLU A O 1
ATOM 1490 N N . ALA A 1 187 ? -7.863 -13.459 13.315 1.00 86.19 187 ALA A N 1
ATOM 1491 C CA . ALA A 1 187 ? -6.926 -14.520 12.962 1.00 86.19 187 ALA A CA 1
ATOM 1492 C C . ALA A 1 187 ? -5.562 -14.325 13.645 1.00 86.19 187 ALA A C 1
ATOM 1494 O O . ALA A 1 187 ? -5.039 -15.250 14.278 1.00 86.19 187 ALA A O 1
ATOM 1495 N N . TYR A 1 188 ? -5.003 -13.113 13.586 1.00 84.31 188 TYR A N 1
ATOM 1496 C CA . TYR A 1 188 ? -3.736 -12.780 14.243 1.00 84.31 188 TYR A CA 1
ATOM 1497 C C . TYR A 1 188 ? -3.803 -12.986 15.755 1.00 84.31 188 TYR A C 1
ATOM 1499 O O . TYR A 1 188 ? -2.928 -13.612 16.358 1.00 84.31 188 TYR A O 1
ATOM 1507 N N . VAL A 1 189 ? -4.864 -12.494 16.380 1.00 81.31 189 VAL A N 1
ATOM 1508 C CA . VAL A 1 189 ? -5.052 -12.605 17.820 1.00 81.31 189 VAL A CA 1
ATOM 1509 C C . VAL A 1 189 ? -5.274 -14.056 18.247 1.00 81.31 189 VAL A C 1
ATOM 1511 O O . VAL A 1 189 ? -4.781 -14.458 19.304 1.00 81.31 189 VAL A O 1
ATOM 1514 N N . GLY A 1 190 ? -5.968 -14.858 17.437 1.00 83.00 190 GLY A N 1
ATOM 1515 C CA . GLY A 1 190 ? -6.058 -16.303 17.629 1.00 83.00 190 GLY A CA 1
ATOM 1516 C C . GLY A 1 190 ? -4.671 -16.949 17.641 1.00 83.00 190 GLY A C 1
ATOM 1517 O O . GLY A 1 190 ? -4.336 -17.673 18.576 1.00 83.00 190 GLY A O 1
ATOM 1518 N N . LEU A 1 191 ? -3.824 -16.617 16.664 1.00 81.94 191 LEU A N 1
ATOM 1519 C CA . LEU A 1 191 ? -2.457 -17.139 16.555 1.00 81.94 191 LEU A CA 1
ATOM 1520 C C . LEU A 1 191 ? -1.552 -16.713 17.722 1.00 81.94 191 LEU A C 1
ATOM 1522 O O . LEU A 1 191 ? -0.845 -17.544 18.293 1.00 81.94 191 LEU A O 1
ATOM 1526 N N . VAL A 1 192 ? -1.559 -15.431 18.097 1.00 80.25 192 VAL A N 1
ATOM 1527 C CA . VAL A 1 192 ? -0.735 -14.917 19.206 1.00 80.25 192 VAL A CA 1
ATOM 1528 C C . VAL A 1 192 ? -1.244 -15.427 20.552 1.00 80.25 192 VAL A C 1
ATOM 1530 O O . VAL A 1 192 ? -0.443 -15.821 21.398 1.00 80.25 192 VAL A O 1
ATOM 1533 N N . GLY A 1 193 ? -2.564 -15.487 20.736 1.00 74.50 193 GLY A N 1
ATOM 1534 C CA . GLY A 1 193 ? -3.195 -15.997 21.952 1.00 74.50 193 GLY A CA 1
ATOM 1535 C C . GLY A 1 193 ? -2.903 -17.475 22.216 1.00 74.50 193 GLY A C 1
ATOM 1536 O O . GLY A 1 193 ? -2.768 -17.861 23.372 1.00 74.50 193 GLY A O 1
ATOM 1537 N N . LEU A 1 194 ? -2.740 -18.291 21.168 1.00 69.12 194 LEU A N 1
ATOM 1538 C CA . LEU A 1 194 ? -2.323 -19.694 21.295 1.00 69.12 194 LEU A CA 1
ATOM 1539 C C . LEU A 1 194 ? -0.861 -19.844 21.750 1.00 69.12 194 LEU A C 1
ATOM 1541 O O . LEU A 1 194 ? -0.531 -20.801 22.447 1.00 69.12 194 LEU A O 1
ATOM 1545 N N . ASN A 1 195 ? 0.005 -18.898 21.377 1.00 63.38 195 ASN A N 1
ATOM 1546 C CA . ASN A 1 195 ? 1.434 -18.921 21.711 1.00 63.38 195 ASN A CA 1
ATOM 1547 C C . ASN A 1 195 ? 1.756 -18.233 23.043 1.00 63.38 195 ASN A C 1
ATOM 1549 O O . ASN A 1 195 ? 2.795 -18.502 23.647 1.00 63.38 195 ASN A O 1
ATOM 1553 N N . ALA A 1 196 ? 0.869 -17.366 23.528 1.00 59.38 196 ALA A N 1
ATOM 1554 C CA . ALA A 1 196 ? 0.931 -16.842 24.880 1.00 59.38 196 ALA A CA 1
ATOM 1555 C C . ALA A 1 196 ? 0.523 -17.955 25.857 1.00 59.38 196 ALA A C 1
ATOM 1557 O O . ALA A 1 196 ? -0.630 -18.040 26.273 1.00 59.38 196 ALA A O 1
ATOM 1558 N N . THR A 1 197 ? 1.472 -18.830 26.217 1.00 50.28 197 THR A N 1
ATOM 1559 C CA . THR A 1 197 ? 1.334 -19.798 27.318 1.00 50.28 197 THR A CA 1
ATOM 1560 C C . THR A 1 197 ? 0.596 -19.135 28.476 1.00 50.28 197 THR A C 1
ATOM 1562 O O . THR A 1 197 ? 1.110 -18.187 29.074 1.00 50.28 197 THR A O 1
ATOM 1565 N N . SER A 1 198 ? -0.629 -19.594 28.750 1.00 46.03 198 SER A N 1
ATOM 1566 C CA . SER A 1 198 ? -1.555 -18.985 29.702 1.00 46.03 198 SER A CA 1
ATOM 1567 C C . SER A 1 198 ? -1.048 -19.143 31.135 1.00 46.03 198 SER A C 1
ATOM 1569 O O . SER A 1 198 ? -1.543 -19.959 31.909 1.00 46.03 198 SER A O 1
ATOM 1571 N N . ASN A 1 199 ? -0.047 -18.363 31.524 1.00 44.72 199 ASN A N 1
ATOM 1572 C CA . ASN A 1 199 ? 0.534 -18.458 32.860 1.00 44.72 199 ASN A CA 1
ATOM 1573 C C . ASN A 1 199 ? -0.334 -17.789 33.941 1.00 44.72 199 ASN A C 1
ATOM 1575 O O . ASN A 1 199 ? 0.012 -17.843 35.114 1.00 44.72 199 ASN A O 1
ATOM 1579 N N . ILE A 1 200 ? -1.468 -17.171 33.577 1.00 49.66 200 ILE A N 1
ATOM 1580 C CA . ILE A 1 200 ? -2.240 -16.324 34.503 1.00 49.66 200 ILE A CA 1
ATOM 1581 C C . ILE A 1 200 ? -3.596 -16.941 34.921 1.00 49.66 200 ILE A C 1
ATOM 1583 O O . ILE A 1 200 ? -4.114 -16.581 35.974 1.00 49.66 200 ILE A O 1
ATOM 1587 N N . PHE A 1 201 ? -4.167 -17.921 34.199 1.00 47.28 201 PHE A N 1
ATOM 1588 C CA . PHE A 1 201 ? -5.567 -18.344 34.437 1.00 47.28 201 PHE A CA 1
ATOM 1589 C C . PHE A 1 201 ? -5.858 -19.856 34.480 1.00 47.28 201 PHE A C 1
ATOM 1591 O O . PHE A 1 201 ? -6.971 -20.277 34.174 1.00 47.28 201 PHE A O 1
ATOM 1598 N N . ASN A 1 202 ? -4.939 -20.690 34.970 1.00 45.00 202 ASN A N 1
ATOM 1599 C CA . ASN A 1 202 ? -5.168 -22.144 35.062 1.00 45.00 202 ASN A CA 1
ATOM 1600 C C . ASN A 1 202 ? -6.282 -22.619 36.029 1.00 45.00 202 ASN A C 1
ATOM 1602 O O . ASN A 1 202 ? -6.450 -23.821 36.185 1.00 45.00 202 ASN A O 1
ATOM 1606 N N . ASN A 1 203 ? -7.092 -21.740 36.638 1.00 48.62 203 ASN A N 1
ATOM 1607 C CA . ASN A 1 203 ? -8.163 -22.159 37.561 1.00 48.62 203 ASN A CA 1
ATOM 1608 C C . ASN A 1 203 ? -9.571 -21.611 37.272 1.00 48.62 203 ASN A C 1
ATOM 1610 O O . ASN A 1 203 ? -10.487 -21.876 38.053 1.00 48.62 203 ASN A O 1
ATOM 1614 N N . ARG A 1 204 ? -9.812 -20.891 36.167 1.00 48.72 204 ARG A N 1
ATOM 1615 C CA . ARG A 1 204 ? -11.187 -20.503 35.794 1.00 48.72 204 ARG A CA 1
ATOM 1616 C C . ARG A 1 204 ? -11.671 -21.311 34.601 1.00 48.72 204 ARG A C 1
ATOM 1618 O O . ARG A 1 204 ? -11.287 -21.066 33.467 1.00 48.72 204 ARG A O 1
ATOM 1625 N N . LYS A 1 205 ? -12.558 -22.266 34.886 1.00 46.38 205 LYS A N 1
ATOM 1626 C CA . LYS A 1 205 ? -13.332 -23.020 33.896 1.00 46.38 205 LYS A CA 1
ATOM 1627 C C . LYS A 1 205 ? -14.109 -22.015 33.034 1.00 46.38 205 LYS A C 1
ATOM 1629 O O . LYS A 1 205 ? -15.070 -21.410 33.505 1.00 46.38 205 LYS A O 1
ATOM 1634 N N . ILE A 1 206 ? -13.653 -21.785 31.805 1.00 45.16 206 ILE A N 1
ATOM 1635 C CA . ILE A 1 206 ? -14.318 -20.897 30.849 1.00 45.16 206 ILE A CA 1
ATOM 1636 C C . ILE A 1 206 ? -15.621 -21.590 30.432 1.00 45.16 206 ILE A C 1
ATOM 1638 O O . ILE A 1 206 ? -15.602 -22.595 29.727 1.00 45.16 206 ILE A O 1
ATOM 1642 N N . THR A 1 207 ? -16.759 -21.113 30.932 1.00 49.09 207 THR A N 1
ATOM 1643 C CA . THR A 1 207 ? -18.089 -21.534 30.472 1.00 49.09 207 THR A CA 1
ATOM 1644 C C . THR A 1 207 ? -18.426 -20.829 29.155 1.00 49.09 207 THR A C 1
ATOM 1646 O O . THR A 1 207 ? -17.939 -19.732 28.901 1.00 49.09 207 THR A O 1
ATOM 1649 N N . SER A 1 208 ? -19.274 -21.422 28.308 1.00 50.12 208 SER A N 1
ATOM 1650 C CA . SER A 1 208 ? -19.674 -20.847 27.007 1.00 50.12 208 SER A CA 1
ATOM 1651 C C . SER A 1 208 ? -20.282 -19.439 27.110 1.00 50.12 208 SER A C 1
ATOM 1653 O O . SER A 1 208 ? -20.129 -18.636 26.195 1.00 50.12 208 SER A O 1
ATOM 1655 N N . LEU A 1 209 ? -20.890 -19.098 28.252 1.00 45.09 209 LEU A N 1
ATOM 1656 C CA . LEU A 1 209 ? -21.385 -17.751 28.556 1.00 45.09 209 LEU A CA 1
ATOM 1657 C C . LEU A 1 209 ? -20.251 -16.713 28.648 1.00 45.09 209 LEU A C 1
ATOM 1659 O O . LEU A 1 209 ? -20.419 -15.568 28.233 1.00 45.09 209 LEU A O 1
ATOM 1663 N N . ASN A 1 210 ? -19.071 -17.122 29.124 1.00 47.19 210 ASN A N 1
ATOM 1664 C CA . ASN A 1 210 ? -17.901 -16.250 29.166 1.00 47.19 210 ASN A CA 1
ATOM 1665 C C . ASN A 1 210 ? -17.385 -15.942 27.764 1.00 47.19 210 ASN A C 1
ATOM 1667 O O . ASN A 1 210 ? -16.774 -14.905 27.595 1.00 47.19 210 ASN A O 1
ATOM 1671 N N . HIS A 1 211 ? -17.657 -16.772 26.756 1.00 51.25 211 HIS A N 1
ATOM 1672 C CA . HIS A 1 211 ? -17.189 -16.511 25.395 1.00 51.25 211 HIS A CA 1
ATOM 1673 C C . HIS A 1 211 ? -17.892 -15.296 24.770 1.00 51.25 211 HIS A C 1
ATOM 1675 O O . HIS A 1 211 ? -17.242 -14.483 24.124 1.00 51.25 211 HIS A O 1
ATOM 1681 N N . ALA A 1 212 ? -19.197 -15.128 25.015 1.00 48.75 212 ALA A N 1
ATOM 1682 C CA . ALA A 1 212 ? -19.958 -13.959 24.564 1.00 4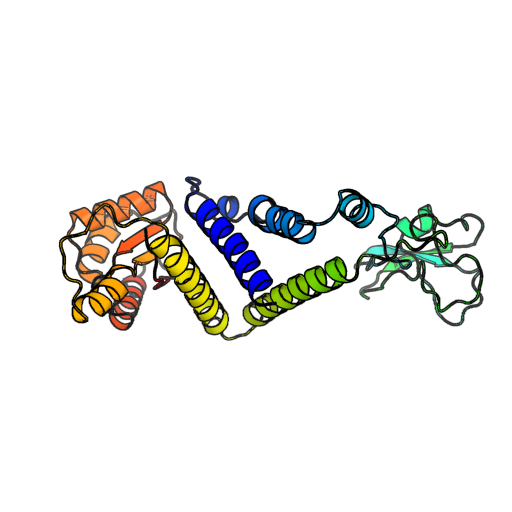8.75 212 ALA A CA 1
ATOM 1683 C C . ALA A 1 212 ? -19.612 -12.692 25.370 1.00 48.75 212 ALA A C 1
ATOM 1685 O O . ALA A 1 212 ? -19.485 -11.606 24.808 1.00 48.75 212 ALA A O 1
ATOM 1686 N N . ILE A 1 213 ? -19.402 -12.837 26.684 1.00 42.62 213 ILE A N 1
ATOM 1687 C CA . ILE A 1 213 ? -18.964 -11.735 27.555 1.00 42.62 213 ILE A CA 1
ATOM 1688 C C . ILE A 1 213 ? -17.546 -11.287 27.188 1.00 42.62 213 ILE A C 1
ATOM 1690 O O . ILE A 1 213 ? -17.284 -10.095 27.143 1.00 42.62 213 ILE A O 1
ATOM 1694 N N . ASP A 1 214 ? -16.643 -12.213 26.883 1.00 50.72 214 ASP A N 1
ATOM 1695 C CA . ASP A 1 214 ? -15.255 -11.939 26.500 1.00 50.72 214 ASP A CA 1
ATOM 1696 C C . ASP A 1 214 ? -15.164 -11.408 25.057 1.00 50.72 214 ASP A C 1
ATOM 1698 O O . ASP A 1 214 ? -14.314 -10.577 24.766 1.00 50.72 214 ASP A O 1
ATOM 1702 N N . PHE A 1 215 ? -16.088 -11.792 24.166 1.00 53.34 215 PHE A N 1
ATOM 1703 C CA . PHE A 1 215 ? -16.220 -11.194 22.831 1.00 53.34 215 PHE A CA 1
ATOM 1704 C C . PHE A 1 215 ? -16.636 -9.715 22.897 1.00 53.34 215 PHE A C 1
ATOM 1706 O O . PHE A 1 215 ? -16.054 -8.885 22.203 1.00 53.34 215 PHE A O 1
ATOM 1713 N N . ASN A 1 216 ? -17.579 -9.361 23.780 1.00 46.56 216 ASN A N 1
ATOM 1714 C CA . ASN A 1 216 ? -18.039 -7.975 23.941 1.00 46.56 216 ASN A CA 1
ATOM 1715 C C . ASN A 1 216 ? -17.139 -7.131 24.860 1.00 46.56 216 ASN A C 1
ATOM 1717 O O . ASN A 1 216 ? -16.922 -5.958 24.582 1.00 46.56 216 ASN A O 1
ATOM 1721 N N . ALA A 1 217 ? -16.535 -7.712 25.902 1.00 43.84 217 ALA A N 1
ATOM 1722 C CA . ALA A 1 217 ? -15.632 -7.007 26.824 1.00 43.84 217 ALA A CA 1
ATOM 1723 C C . ALA A 1 217 ? -14.323 -6.526 26.171 1.00 43.84 217 ALA A C 1
ATOM 1725 O O . ALA A 1 217 ? -13.544 -5.815 26.808 1.00 43.84 217 ALA A O 1
ATOM 1726 N N . ARG A 1 218 ? -14.078 -6.932 24.922 1.00 55.66 218 ARG A N 1
ATOM 1727 C CA . ARG A 1 218 ? -12.919 -6.575 24.095 1.00 55.66 218 ARG A CA 1
ATOM 1728 C C . ARG A 1 218 ? -13.239 -5.527 23.031 1.00 55.66 218 ARG A C 1
ATOM 1730 O O . ARG A 1 218 ? -12.373 -5.210 22.223 1.00 55.66 218 ARG A O 1
ATOM 1737 N N . LYS A 1 219 ? -14.468 -5.011 23.002 1.00 60.00 219 LYS A N 1
ATOM 1738 C CA . LYS A 1 219 ? -14.862 -3.928 22.103 1.00 60.00 219 LYS A CA 1
ATOM 1739 C C . LYS A 1 219 ? -14.649 -2.604 22.824 1.00 60.00 219 LYS A C 1
ATOM 1741 O O . LYS A 1 219 ? -15.182 -2.377 23.912 1.00 60.00 219 LYS A O 1
ATOM 1746 N N . SER A 1 220 ? -13.808 -1.762 22.240 1.00 65.44 220 SER A N 1
ATOM 1747 C CA . SER A 1 220 ? -13.534 -0.422 22.749 1.00 65.44 220 SER A CA 1
ATOM 1748 C C . SER A 1 220 ? -14.010 0.560 21.699 1.00 65.44 220 SER A C 1
ATOM 1750 O O . SER A 1 220 ? -13.675 0.414 20.527 1.00 65.44 220 SER A O 1
ATOM 1752 N N . CYS A 1 221 ? -14.798 1.544 22.108 1.00 69.31 221 CYS A N 1
ATOM 1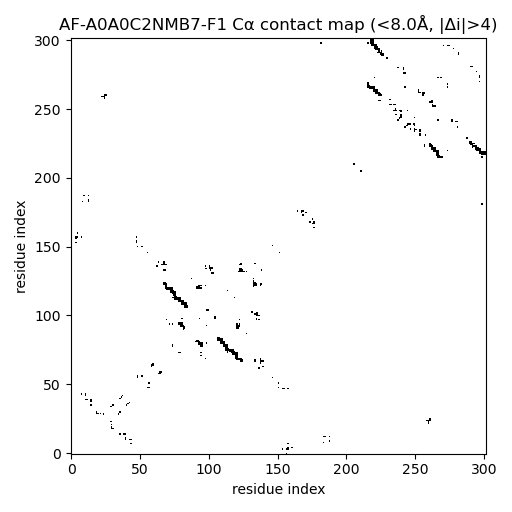753 C CA . CYS A 1 221 ? -15.187 2.622 21.214 1.00 69.31 221 CYS A CA 1
ATOM 1754 C C . CYS A 1 221 ? -14.041 3.658 21.254 1.00 69.31 221 CYS A C 1
ATOM 1756 O O . CYS A 1 221 ? -13.647 4.119 22.332 1.00 69.31 221 CYS A O 1
ATOM 1758 N N . LEU A 1 222 ? -13.430 3.925 20.094 1.00 71.31 222 LEU A N 1
ATOM 1759 C CA . LEU A 1 222 ? -12.422 4.977 19.935 1.00 71.31 222 LEU A CA 1
ATOM 1760 C C . LEU A 1 222 ? -13.156 6.307 19.798 1.00 71.31 222 LEU A C 1
ATOM 1762 O O . LEU A 1 222 ? -14.000 6.443 18.918 1.00 71.31 222 LEU A O 1
ATOM 1766 N N . ILE A 1 223 ? -12.835 7.270 20.652 1.00 75.00 223 ILE A N 1
ATOM 1767 C CA . ILE A 1 223 ? -13.397 8.616 20.589 1.00 75.00 223 ILE A CA 1
ATOM 1768 C C . ILE A 1 223 ? -12.263 9.571 20.242 1.00 75.00 223 ILE A C 1
ATOM 1770 O O . ILE A 1 223 ? -11.312 9.699 21.013 1.00 75.00 223 ILE A O 1
ATOM 1774 N N . VAL A 1 224 ? -12.367 10.215 19.081 1.00 71.06 224 VAL A N 1
ATOM 1775 C CA . VAL A 1 224 ? -11.432 11.240 18.603 1.00 71.06 224 VAL A CA 1
ATOM 1776 C C . VAL A 1 224 ? -12.163 12.577 18.617 1.00 71.06 224 VAL A C 1
ATOM 1778 O O . VAL A 1 224 ? -13.239 12.698 18.028 1.00 71.06 224 VAL A O 1
ATOM 1781 N N . LEU A 1 225 ? -11.591 13.569 19.297 1.00 70.75 225 LEU A N 1
ATOM 1782 C CA . LEU A 1 225 ? -12.109 14.936 19.295 1.00 70.75 225 LEU A CA 1
ATOM 1783 C C . LEU A 1 225 ? -11.267 15.749 18.314 1.00 70.75 225 LEU A C 1
ATOM 1785 O O . LEU A 1 225 ? -10.047 15.785 18.430 1.00 70.75 225 LEU A O 1
ATOM 1789 N N . ASN A 1 226 ? -11.916 16.350 17.321 1.00 63.38 226 ASN A N 1
ATOM 1790 C CA . ASN A 1 226 ? -11.242 17.022 16.208 1.00 63.38 226 ASN A CA 1
ATOM 1791 C C . ASN A 1 226 ? -11.161 18.547 16.403 1.00 63.38 226 ASN A C 1
ATOM 1793 O O . ASN A 1 226 ? -11.137 19.291 15.426 1.00 63.38 226 ASN A O 1
ATOM 1797 N N . ASP A 1 227 ? -11.194 19.031 17.647 1.00 62.34 227 ASP A N 1
ATOM 1798 C CA . ASP A 1 227 ? -11.303 20.465 17.906 1.00 62.34 227 ASP A CA 1
ATOM 1799 C C . ASP A 1 227 ? -10.384 20.929 19.038 1.00 62.34 227 ASP A C 1
ATOM 1801 O O . ASP A 1 227 ? -10.431 20.410 20.154 1.00 62.34 227 ASP A O 1
ATOM 1805 N N . ASP A 1 228 ? -9.579 21.947 18.737 1.00 61.94 228 ASP A N 1
ATOM 1806 C CA . ASP A 1 228 ? -8.650 22.602 19.664 1.00 61.94 228 ASP A CA 1
ATOM 1807 C C . ASP A 1 228 ? -9.360 23.628 20.574 1.00 61.94 228 ASP A C 1
ATOM 1809 O O . ASP A 1 228 ? -8.723 24.263 21.418 1.00 61.94 228 ASP A O 1
ATOM 1813 N N . ILE A 1 229 ? -10.665 23.855 20.373 1.00 61.09 229 ILE A N 1
ATOM 1814 C CA . ILE A 1 229 ? -11.369 25.033 20.904 1.00 61.09 229 ILE A CA 1
ATOM 1815 C C . ILE A 1 229 ? -12.141 24.746 22.206 1.00 61.09 229 ILE A C 1
ATOM 1817 O O . ILE A 1 229 ? -12.415 25.679 22.965 1.00 61.09 229 ILE A O 1
ATOM 1821 N N . HIS A 1 230 ? -12.473 23.489 22.513 1.00 68.25 230 HIS A N 1
ATOM 1822 C CA . HIS A 1 230 ? -13.392 23.165 23.613 1.00 68.25 230 HIS A CA 1
ATOM 1823 C C . HIS A 1 230 ? -12.705 22.701 24.899 1.00 68.25 230 HIS A C 1
ATOM 1825 O O . 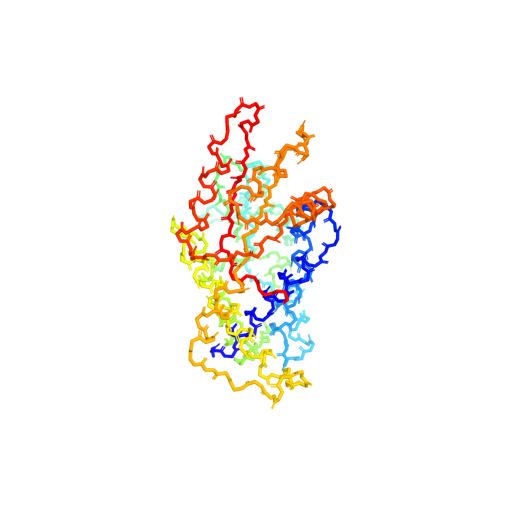HIS A 1 230 ? -11.711 21.977 24.875 1.00 68.25 230 HIS A O 1
ATOM 1831 N N . ASP A 1 231 ? -13.283 23.097 26.038 1.00 78.44 231 ASP A N 1
ATOM 1832 C CA . ASP A 1 231 ? -12.892 22.589 27.350 1.00 78.44 231 ASP A CA 1
ATOM 1833 C C . ASP A 1 231 ? -13.335 21.125 27.478 1.00 78.44 231 ASP A C 1
ATOM 1835 O O . ASP A 1 231 ? -14.528 20.808 27.490 1.00 78.44 231 ASP A O 1
ATOM 1839 N N . LEU A 1 232 ? -12.359 20.221 27.573 1.00 76.62 232 LEU A N 1
ATOM 1840 C CA . LEU A 1 232 ? -12.596 18.786 27.724 1.00 76.62 232 LEU A CA 1
ATOM 1841 C C . LEU A 1 232 ? -13.399 18.453 28.994 1.00 76.62 232 LEU A C 1
ATOM 1843 O O . LEU A 1 232 ? -14.060 17.411 29.042 1.00 76.62 232 LEU A O 1
ATOM 1847 N N . GLY A 1 233 ? -13.422 19.357 29.981 1.00 81.06 233 GLY A N 1
ATOM 1848 C CA . GLY A 1 233 ? -14.186 19.197 31.215 1.00 81.06 233 GLY A CA 1
ATOM 1849 C C . GLY A 1 233 ? -15.693 19.020 30.995 1.00 81.06 233 GLY A C 1
ATOM 1850 O O . GLY A 1 233 ? -16.338 18.295 31.760 1.00 81.06 233 GLY A O 1
ATOM 1851 N N . GLU A 1 234 ? -16.254 19.600 29.928 1.00 80.38 234 GLU A N 1
ATOM 1852 C CA . GLU A 1 234 ? -17.679 19.471 29.577 1.00 80.38 234 GLU A CA 1
ATOM 1853 C C . GLU A 1 234 ? -18.036 18.048 29.107 1.00 80.38 234 GLU A C 1
ATOM 1855 O O . GLU A 1 234 ? -19.168 17.586 29.276 1.00 80.38 234 GLU A O 1
ATOM 1860 N N . PHE A 1 235 ? -17.056 17.295 28.597 1.00 81.38 235 PHE A N 1
ATOM 1861 C CA . PHE A 1 235 ? -17.269 15.930 28.117 1.00 81.38 235 PHE A CA 1
ATOM 1862 C C . PHE A 1 235 ? -17.304 14.891 29.243 1.00 81.38 235 PHE A C 1
ATOM 1864 O O . PHE A 1 235 ? -17.820 13.793 29.035 1.00 81.38 235 PHE A O 1
ATOM 1871 N N . ILE A 1 236 ? -16.817 15.209 30.450 1.00 87.81 236 ILE A N 1
ATOM 1872 C CA . ILE A 1 236 ? -16.795 14.261 31.579 1.00 87.81 236 ILE A CA 1
ATOM 1873 C C . ILE A 1 236 ? -18.217 13.823 31.953 1.00 87.81 236 ILE A C 1
ATOM 1875 O O . ILE A 1 236 ? -18.464 12.631 32.173 1.00 87.81 236 ILE A O 1
ATOM 1879 N N . GLU A 1 237 ? -19.146 14.777 32.055 1.00 86.81 237 GLU A N 1
ATOM 1880 C CA . GLU A 1 237 ? -20.543 14.493 32.406 1.00 86.81 237 GLU A CA 1
ATOM 1881 C C . GLU A 1 237 ? -21.230 13.738 31.267 1.00 86.81 237 GLU A C 1
ATOM 1883 O O . GLU A 1 237 ? -21.796 12.671 31.503 1.00 86.81 237 GLU A O 1
ATOM 1888 N N . CYS A 1 238 ? -21.030 14.188 30.024 1.00 85.31 238 CYS A N 1
ATOM 1889 C CA . CYS A 1 238 ? -21.500 13.499 28.824 1.00 85.31 238 CYS A CA 1
ATOM 1890 C C . CYS A 1 238 ? -21.041 12.032 28.765 1.00 85.31 238 CYS A C 1
ATOM 1892 O O . CYS A 1 238 ? -21.864 11.138 28.559 1.00 85.31 238 CYS A O 1
ATOM 1894 N N . PHE A 1 239 ? -19.750 11.749 28.964 1.00 86.06 239 PHE A N 1
ATOM 1895 C CA . PHE A 1 239 ? -19.236 10.378 28.951 1.00 86.06 239 PHE A CA 1
ATOM 1896 C C . PHE A 1 239 ? -19.796 9.557 30.104 1.00 86.06 239 PHE A C 1
ATOM 1898 O O . PHE A 1 239 ? -20.168 8.402 29.898 1.00 86.06 239 PHE A O 1
ATOM 1905 N N . SER A 1 240 ? -19.891 10.142 31.299 1.00 88.25 240 SER A N 1
ATOM 1906 C CA . SER A 1 240 ? -20.437 9.444 32.465 1.00 88.25 240 SER A CA 1
ATOM 1907 C C . SER A 1 240 ? -21.890 9.024 32.235 1.00 88.25 240 SER A C 1
ATOM 1909 O O . SER A 1 240 ? -22.245 7.880 32.515 1.00 88.25 240 SER A O 1
ATOM 1911 N N . GLU A 1 241 ? -22.713 9.915 31.680 1.00 86.88 241 GLU A N 1
ATOM 1912 C CA . GLU A 1 241 ? -24.132 9.662 31.417 1.00 86.88 241 GLU A CA 1
ATOM 1913 C C . GLU A 1 241 ? -24.342 8.743 30.212 1.00 86.88 241 GLU A C 1
ATOM 1915 O O . GLU A 1 241 ? -25.027 7.724 30.309 1.00 86.88 241 GLU A O 1
ATOM 1920 N N . THR A 1 242 ? -23.711 9.064 29.084 1.00 84.88 242 THR A N 1
ATOM 1921 C CA . THR A 1 242 ? -23.972 8.400 27.801 1.00 84.88 242 THR A CA 1
ATOM 1922 C C . THR A 1 242 ? -23.341 7.016 27.725 1.00 84.88 242 THR A C 1
ATOM 1924 O O . THR A 1 242 ? -23.941 6.078 27.201 1.00 84.88 242 THR A O 1
ATOM 1927 N N . LEU A 1 243 ? -22.130 6.864 28.267 1.00 83.00 243 LEU A N 1
ATOM 1928 C CA . LEU A 1 243 ? -21.401 5.592 28.258 1.00 83.00 243 LEU A CA 1
ATOM 1929 C C . LEU A 1 243 ? -21.656 4.783 29.533 1.00 83.00 243 LEU A C 1
ATOM 1931 O O . LEU A 1 243 ? -21.180 3.651 29.645 1.00 83.00 243 LEU A O 1
ATOM 1935 N N . ASN A 1 244 ? -22.410 5.350 30.484 1.00 85.62 244 ASN A N 1
ATOM 1936 C CA . ASN A 1 244 ? -22.692 4.767 31.792 1.00 85.62 244 ASN A CA 1
ATOM 1937 C C . ASN A 1 244 ? -21.405 4.319 32.517 1.00 85.62 244 ASN A C 1
ATOM 1939 O O . ASN A 1 244 ? -21.326 3.219 33.075 1.00 85.62 244 ASN A O 1
ATOM 1943 N N . ILE A 1 245 ? -20.367 5.158 32.462 1.00 84.75 245 ILE A N 1
ATOM 1944 C CA . ILE A 1 245 ? -19.086 4.936 33.145 1.00 84.75 245 ILE A CA 1
ATOM 1945 C C . ILE A 1 245 ? -18.989 5.821 34.385 1.00 84.75 245 ILE A C 1
ATOM 1947 O O . ILE A 1 245 ? -19.628 6.865 34.486 1.00 84.75 245 ILE A O 1
ATOM 1951 N N . CYS A 1 246 ? -18.178 5.417 35.365 1.00 90.19 246 CYS A N 1
ATOM 1952 C CA . CYS A 1 246 ? -17.984 6.262 36.537 1.00 90.19 246 CYS A CA 1
ATOM 1953 C C . CYS A 1 246 ? -17.187 7.525 36.171 1.00 90.19 246 CYS A C 1
ATOM 1955 O O . CYS A 1 246 ? -16.338 7.510 35.277 1.00 90.19 246 CYS A O 1
ATOM 1957 N N . ARG A 1 247 ? -17.399 8.603 36.934 1.00 90.81 247 ARG A N 1
ATOM 1958 C CA . ARG A 1 247 ? -16.716 9.893 36.738 1.00 90.81 247 ARG A CA 1
ATOM 1959 C C . ARG A 1 247 ? -15.189 9.767 36.668 1.00 90.81 247 ARG A C 1
ATOM 1961 O O . ARG A 1 247 ? -14.557 10.476 35.901 1.00 90.81 247 ARG A O 1
ATOM 1968 N N . GLN A 1 248 ? -14.598 8.849 37.435 1.00 90.38 248 GLN A N 1
ATOM 1969 C CA . GLN A 1 248 ? -13.151 8.591 37.417 1.00 90.38 248 GLN A CA 1
ATOM 1970 C C . GLN A 1 248 ? -12.683 8.025 36.071 1.00 90.38 248 GLN A C 1
ATOM 1972 O O . GLN A 1 248 ? -11.637 8.424 35.570 1.00 90.38 248 GLN A O 1
ATOM 1977 N N . SER A 1 249 ? -13.459 7.120 35.469 1.00 86.69 249 SER A N 1
ATOM 1978 C CA . SER A 1 249 ? -13.183 6.598 34.128 1.00 86.69 249 SER A CA 1
ATOM 1979 C C . SER A 1 249 ? -13.401 7.658 33.051 1.00 86.69 249 SER A C 1
ATOM 1981 O O . SER A 1 249 ? -12.610 7.724 32.118 1.00 86.69 249 SER A O 1
ATOM 1983 N N . ALA A 1 250 ? -14.412 8.520 33.198 1.00 89.62 250 ALA A N 1
ATOM 1984 C CA . ALA A 1 250 ? -14.614 9.651 32.294 1.00 89.62 250 ALA A CA 1
ATOM 1985 C C . ALA A 1 250 ? -13.454 10.663 32.363 1.00 89.62 250 ALA A C 1
ATOM 1987 O O . ALA A 1 250 ? -12.972 11.099 31.327 1.00 89.62 250 ALA A O 1
ATOM 1988 N N . GLN A 1 251 ? -12.938 10.961 33.560 1.00 90.69 251 GLN A N 1
ATOM 1989 C CA . GLN A 1 251 ? -11.742 11.798 33.759 1.00 90.69 251 GLN A CA 1
ATOM 1990 C C . GLN A 1 251 ? -10.459 11.163 33.210 1.00 90.69 251 GLN A C 1
ATOM 1992 O O . GLN A 1 251 ? -9.551 11.862 32.767 1.00 90.69 251 GLN A O 1
ATOM 1997 N N . ALA A 1 252 ? -10.345 9.834 33.276 1.00 88.19 252 ALA A N 1
ATOM 1998 C CA . ALA A 1 252 ? -9.240 9.130 32.637 1.00 88.19 252 ALA A CA 1
ATOM 1999 C C . ALA A 1 252 ? -9.326 9.273 31.111 1.00 88.19 252 ALA A C 1
ATOM 2001 O O . ALA A 1 252 ? -8.341 9.651 30.493 1.00 88.19 252 ALA A O 1
ATOM 2002 N N . ALA A 1 253 ? -10.514 9.084 30.528 1.00 87.00 253 ALA A N 1
ATOM 2003 C CA . ALA A 1 253 ? -10.731 9.274 29.096 1.00 87.00 253 ALA A CA 1
ATOM 2004 C C . ALA A 1 253 ? -10.474 10.723 28.648 1.00 87.00 253 ALA A C 1
ATOM 2006 O O . ALA A 1 253 ? -9.822 10.946 27.639 1.00 87.00 253 ALA A O 1
ATOM 2007 N N . GLU A 1 254 ? -10.929 11.713 29.411 1.00 89.12 254 GLU A N 1
ATOM 2008 C CA . GLU A 1 254 ? -10.636 13.132 29.173 1.00 89.12 254 GLU A CA 1
ATOM 2009 C C . GLU A 1 254 ? -9.123 13.400 29.124 1.00 89.12 254 GLU A C 1
ATOM 2011 O O . GLU A 1 254 ? -8.617 14.039 28.201 1.00 89.12 254 GLU A O 1
ATOM 2016 N N . ARG A 1 255 ? -8.380 12.864 30.099 1.00 86.56 255 ARG A N 1
ATOM 2017 C CA . ARG A 1 255 ? -6.920 12.972 30.133 1.00 86.56 255 ARG A CA 1
ATOM 2018 C C . ARG A 1 255 ? -6.281 12.288 28.934 1.00 86.56 255 ARG A C 1
ATOM 2020 O O . ARG A 1 255 ? -5.382 12.869 28.335 1.00 86.56 255 ARG A O 1
ATOM 2027 N N . ASP A 1 256 ? -6.760 11.102 28.575 1.00 83.38 256 ASP A N 1
ATOM 2028 C CA . ASP A 1 256 ? -6.262 10.380 27.409 1.00 83.38 256 ASP A CA 1
ATOM 2029 C C . ASP A 1 256 ? -6.493 11.207 26.133 1.00 83.38 256 ASP A C 1
ATOM 2031 O O . ASP A 1 256 ? -5.577 11.363 25.331 1.00 83.38 256 ASP A O 1
ATOM 2035 N N . MET A 1 257 ? -7.659 11.848 25.987 1.00 84.31 257 MET A N 1
ATOM 2036 C CA . MET A 1 257 ? -7.934 12.763 24.872 1.00 84.31 257 MET A CA 1
ATOM 2037 C C . MET A 1 257 ? -6.982 13.954 24.854 1.00 84.31 257 MET A C 1
ATOM 2039 O O . MET A 1 257 ? -6.448 14.288 23.800 1.00 84.31 257 MET A O 1
ATOM 2043 N N . TYR A 1 258 ? -6.715 14.570 26.004 1.00 81.94 258 TYR A N 1
ATOM 2044 C CA . TYR A 1 258 ? -5.780 15.693 26.098 1.00 81.94 258 TYR A CA 1
ATOM 2045 C C . TYR A 1 258 ? -4.330 15.288 25.773 1.00 81.94 258 TYR A C 1
ATOM 2047 O O . TYR A 1 258 ? -3.556 16.024 25.145 1.00 81.94 258 TYR A O 1
ATOM 2055 N N . GLU A 1 259 ? -3.921 14.107 26.230 1.00 79.31 259 GLU A N 1
ATOM 2056 C CA . GLU A 1 259 ? -2.559 13.613 26.062 1.00 79.31 259 GLU A CA 1
ATOM 2057 C C . GLU A 1 259 ? -2.320 13.057 24.653 1.00 79.31 259 GLU A C 1
ATOM 2059 O O . GLU A 1 259 ? -1.272 13.349 24.069 1.00 79.31 259 GLU A O 1
ATOM 2064 N N . HIS A 1 260 ? -3.292 12.333 24.095 1.00 75.81 260 HIS A N 1
ATOM 2065 C CA . HIS A 1 260 ? -3.148 11.507 22.892 1.00 75.81 260 HIS A CA 1
ATOM 2066 C C . HIS A 1 260 ? -4.017 11.946 21.702 1.00 75.81 260 HIS A C 1
ATOM 2068 O O . HIS A 1 260 ? -3.842 11.417 20.607 1.00 75.81 260 HIS A O 1
ATOM 2074 N N . GLY A 1 261 ? -4.948 12.888 21.885 1.00 75.31 261 GLY A N 1
ATOM 2075 C CA . GLY A 1 261 ? -5.934 13.290 20.868 1.00 75.31 261 GLY A CA 1
ATOM 2076 C C . GLY A 1 261 ? -7.125 12.330 20.737 1.00 75.31 261 GLY A C 1
ATOM 2077 O O . GLY A 1 261 ? -8.013 12.546 19.914 1.00 75.31 261 GLY A O 1
ATOM 2078 N N . TYR A 1 262 ? -7.165 11.260 21.535 1.00 81.31 262 TYR A N 1
ATOM 2079 C CA . TYR A 1 262 ? -8.245 10.278 21.539 1.00 81.31 262 TYR A CA 1
ATOM 2080 C C . TYR A 1 262 ? -8.366 9.575 22.896 1.00 81.31 262 TYR A C 1
ATOM 2082 O O . TYR A 1 262 ? -7.399 9.509 23.649 1.00 81.31 262 TYR A O 1
ATOM 2090 N N . ALA A 1 263 ? -9.521 8.967 23.176 1.00 81.69 263 ALA A N 1
ATOM 2091 C CA . ALA A 1 263 ? -9.661 7.975 24.244 1.00 81.69 263 ALA A CA 1
ATOM 2092 C C . ALA A 1 263 ? -10.249 6.669 23.725 1.00 81.69 263 ALA A C 1
ATOM 2094 O O . ALA A 1 263 ? -11.112 6.652 22.847 1.00 81.69 263 ALA A O 1
ATOM 2095 N N . CYS A 1 264 ? -9.801 5.562 24.310 1.00 78.00 264 CYS A N 1
ATOM 2096 C CA . CYS A 1 264 ? -10.410 4.255 24.108 1.00 78.00 264 CYS A CA 1
ATOM 2097 C C . CYS A 1 264 ? -11.252 3.912 25.331 1.00 78.00 264 CYS A C 1
ATOM 2099 O O . CYS A 1 264 ? -10.715 3.674 26.412 1.00 78.00 264 CYS A O 1
ATOM 2101 N N . ILE A 1 265 ? -12.571 3.847 25.165 1.00 74.06 265 ILE A N 1
ATOM 2102 C CA . ILE A 1 265 ? -13.467 3.504 26.269 1.00 74.06 265 ILE A CA 1
ATOM 2103 C C . ILE A 1 265 ? -13.983 2.091 26.054 1.00 74.06 265 ILE A C 1
ATOM 2105 O O . ILE A 1 265 ? -14.591 1.775 25.028 1.00 74.06 265 ILE A O 1
ATOM 2109 N N . ARG A 1 266 ? -13.7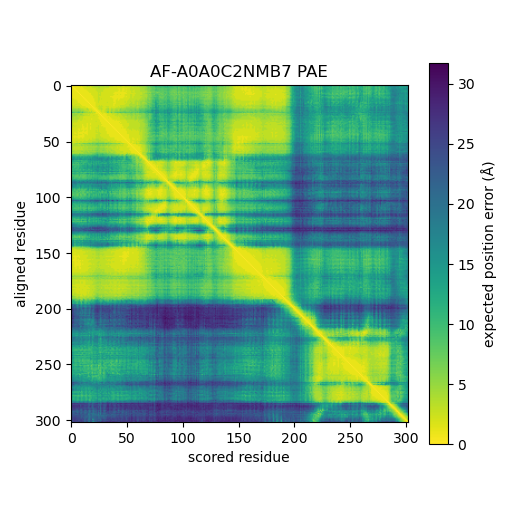16 1.222 27.034 1.00 69.25 266 ARG A N 1
ATOM 2110 C CA . ARG A 1 266 ? -14.181 -0.163 27.003 1.00 69.25 266 ARG A CA 1
ATOM 2111 C C . ARG A 1 266 ? -15.698 -0.176 27.107 1.00 69.25 266 ARG A C 1
ATOM 2113 O O . ARG A 1 266 ? -16.253 0.286 28.104 1.00 69.25 266 ARG A O 1
ATOM 2120 N N . TYR A 1 267 ? -16.357 -0.712 26.091 1.00 66.75 267 TYR A N 1
ATOM 2121 C CA . TYR A 1 267 ? -17.803 -0.653 26.015 1.00 66.75 267 TYR A CA 1
ATOM 2122 C C . TYR A 1 267 ? -18.433 -1.840 26.749 1.00 66.75 267 TYR A C 1
ATOM 2124 O O . TYR A 1 267 ? -17.989 -2.980 26.619 1.00 66.75 267 TYR A O 1
ATOM 2132 N N . LEU A 1 268 ? -19.445 -1.567 27.575 1.00 62.72 268 LEU A N 1
ATOM 2133 C CA . LEU A 1 268 ? -20.134 -2.589 28.376 1.00 62.72 268 LEU A CA 1
ATOM 2134 C C . LEU A 1 268 ? -21.390 -3.151 27.688 1.00 62.72 268 LEU A C 1
ATOM 2136 O O . LEU A 1 268 ? -21.982 -4.100 28.202 1.00 62.72 268 LEU A O 1
ATOM 2140 N N . PHE A 1 269 ? -21.795 -2.588 26.546 1.00 66.00 269 PHE A N 1
ATOM 2141 C CA . PHE A 1 269 ? -23.018 -2.960 25.827 1.00 66.00 269 PHE A CA 1
ATOM 2142 C C . PHE A 1 269 ? -22.728 -3.559 24.438 1.00 66.00 269 PHE A C 1
ATOM 2144 O O . PHE A 1 269 ? -21.579 -3.683 24.019 1.00 66.00 269 PHE A O 1
ATOM 2151 N N . ASP A 1 270 ? -23.788 -3.962 23.734 1.00 68.44 270 ASP A N 1
ATOM 2152 C CA . ASP A 1 270 ? -23.732 -4.445 22.351 1.00 68.44 270 ASP A CA 1
ATOM 2153 C C . ASP A 1 270 ? -23.453 -3.318 21.330 1.00 68.44 270 ASP A C 1
ATOM 2155 O O . ASP A 1 270 ? -23.432 -2.131 21.665 1.00 68.44 270 ASP A O 1
ATOM 2159 N N . ALA A 1 271 ? -23.234 -3.691 20.062 1.00 67.25 271 ALA A N 1
ATOM 2160 C CA . ALA A 1 271 ? -22.944 -2.746 18.977 1.00 67.25 271 ALA A CA 1
ATOM 2161 C C . ALA A 1 271 ? -24.056 -1.694 18.794 1.00 67.25 271 ALA A C 1
ATOM 2163 O O . ALA A 1 271 ? -23.768 -0.516 18.593 1.00 67.25 271 ALA A O 1
ATOM 2164 N N . ALA A 1 272 ? -25.325 -2.094 18.948 1.00 72.81 272 ALA A N 1
ATOM 2165 C CA . ALA A 1 272 ? -26.460 -1.174 18.903 1.00 72.81 272 ALA A CA 1
ATOM 2166 C C . ALA A 1 272 ? -26.406 -0.149 20.047 1.00 72.81 272 ALA A C 1
ATOM 2168 O O . ALA A 1 272 ? -26.760 1.015 19.867 1.00 72.81 272 ALA A O 1
ATOM 2169 N N . GLY A 1 273 ? -25.941 -0.563 21.225 1.00 74.75 273 GLY A N 1
ATOM 2170 C CA . GLY A 1 273 ? -25.635 0.324 22.335 1.00 74.75 273 GLY A CA 1
ATOM 2171 C C . GLY A 1 273 ? -24.543 1.338 22.008 1.00 74.75 273 GLY A C 1
ATOM 2172 O O . GLY A 1 273 ? -24.711 2.493 22.388 1.00 74.75 273 GLY A O 1
ATOM 2173 N N . CYS A 1 274 ? -23.449 0.954 21.332 1.00 72.25 274 CYS A N 1
ATOM 2174 C CA . CYS A 1 274 ? -22.378 1.917 21.003 1.00 72.25 274 CYS A CA 1
ATOM 2175 C C . CYS A 1 274 ? -22.851 2.892 19.929 1.00 72.25 274 CYS A C 1
ATOM 2177 O O . CYS A 1 274 ? -22.604 4.085 20.057 1.00 72.25 274 CYS A O 1
ATOM 2179 N N . GLN A 1 275 ? -23.633 2.424 18.953 1.00 73.12 275 GLN A N 1
ATOM 2180 C CA . GLN A 1 275 ? -24.244 3.301 17.958 1.00 73.12 275 GLN A CA 1
ATOM 2181 C C . GLN A 1 275 ? -25.181 4.341 18.601 1.00 73.12 275 GLN A C 1
ATOM 2183 O O . GLN A 1 275 ? -25.083 5.522 18.290 1.00 73.12 275 GLN A O 1
ATOM 2188 N N . ARG A 1 276 ? -26.016 3.950 19.577 1.00 81.81 276 ARG A N 1
ATOM 2189 C CA . ARG A 1 276 ? -26.858 4.910 20.321 1.00 81.81 276 ARG A CA 1
ATOM 2190 C C . ARG A 1 276 ? -26.047 5.910 21.144 1.00 81.81 276 ARG A C 1
ATOM 2192 O O . ARG A 1 276 ? -26.422 7.077 21.216 1.00 81.81 276 ARG A O 1
ATOM 2199 N N . ALA A 1 277 ? -24.966 5.465 21.785 1.00 78.19 277 ALA A N 1
ATOM 2200 C CA . ALA A 1 277 ? -24.087 6.366 22.526 1.00 78.19 277 ALA A CA 1
ATOM 2201 C C . ALA A 1 277 ? -23.364 7.343 21.599 1.00 78.19 277 ALA A C 1
ATOM 2203 O O . ALA A 1 277 ? -23.307 8.526 21.912 1.00 78.19 277 ALA A O 1
ATOM 2204 N N . LYS A 1 278 ? -22.883 6.870 20.445 1.00 77.75 278 LYS A N 1
ATOM 2205 C CA . LYS A 1 278 ? -22.339 7.713 19.377 1.00 77.75 278 LYS A CA 1
ATOM 2206 C C . 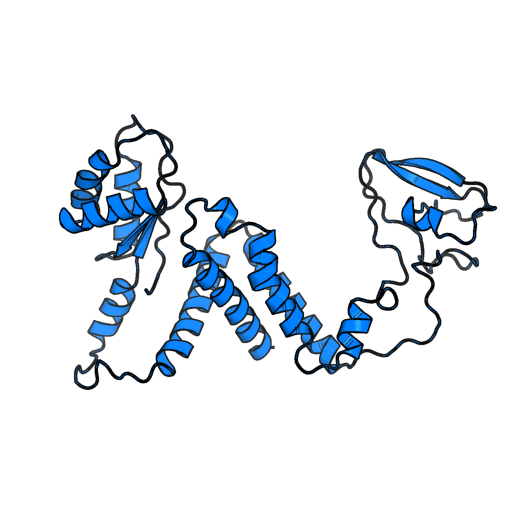LYS A 1 278 ? -23.338 8.793 18.983 1.00 77.75 278 LYS A C 1
ATOM 2208 O O . LYS A 1 278 ? -23.031 9.969 19.123 1.00 77.75 278 LYS A O 1
ATOM 2213 N N . GLU A 1 279 ? -24.547 8.393 18.600 1.00 81.19 279 GLU A N 1
ATOM 2214 C CA . GLU A 1 279 ? -25.613 9.322 18.211 1.00 81.19 279 GLU A CA 1
ATOM 2215 C C . GLU A 1 279 ? -25.952 10.313 19.330 1.00 81.19 279 GLU A C 1
ATOM 2217 O O . GLU A 1 279 ? -26.192 11.482 19.057 1.00 81.19 279 GLU A O 1
ATOM 2222 N N . SER A 1 280 ? -25.935 9.876 20.592 1.00 83.62 280 SER A N 1
ATOM 2223 C CA . SER A 1 280 ? -26.200 10.752 21.740 1.00 83.62 280 SER A CA 1
ATOM 2224 C C . SER A 1 280 ? -25.088 11.782 21.954 1.00 83.62 280 SER A C 1
ATOM 2226 O O . SER A 1 280 ? -25.396 12.941 22.216 1.00 83.62 280 SER A O 1
ATOM 2228 N N . ILE A 1 281 ? -23.817 11.390 21.804 1.00 77.69 281 ILE A N 1
ATOM 2229 C CA . ILE A 1 281 ? -22.674 12.313 21.891 1.00 77.69 281 ILE A CA 1
ATOM 2230 C C . ILE A 1 281 ? -22.706 13.302 20.714 1.00 77.69 281 ILE A C 1
ATOM 2232 O O . ILE A 1 281 ? -22.503 14.497 20.914 1.00 77.69 281 ILE A O 1
ATOM 2236 N N . GLU A 1 282 ? -23.013 12.828 19.503 1.00 73.56 282 GLU A N 1
ATOM 2237 C CA . GLU A 1 282 ? -23.106 13.650 18.285 1.00 73.56 282 GLU A CA 1
ATOM 2238 C C . GLU A 1 282 ? -24.295 14.630 18.302 1.00 73.56 282 GLU A C 1
ATOM 2240 O O . GLU A 1 282 ? -24.234 15.687 17.675 1.00 73.56 282 GLU A O 1
ATOM 2245 N N . GLN A 1 283 ? -25.380 14.304 19.014 1.00 76.56 283 GLN A N 1
ATOM 2246 C CA . GLN A 1 283 ? -26.586 15.139 19.118 1.00 76.56 283 GLN A CA 1
ATOM 2247 C C . GLN A 1 283 ? -26.516 16.221 20.205 1.00 76.56 283 GLN A C 1
ATOM 2249 O O . GLN A 1 283 ? -27.460 17.010 20.332 1.00 76.56 283 GLN A O 1
ATOM 2254 N N . LEU A 1 284 ? -25.438 16.290 20.992 1.00 75.00 284 LEU A N 1
ATOM 2255 C CA . LEU A 1 284 ? -25.312 17.318 22.022 1.00 75.00 284 LEU A CA 1
ATOM 2256 C C . LEU A 1 284 ? -25.283 18.726 21.392 1.00 75.00 284 LEU A C 1
ATOM 2258 O O . LEU A 1 284 ? -24.588 18.957 20.399 1.00 75.00 284 LEU A O 1
ATOM 2262 N N . PRO A 1 285 ? -26.066 19.683 21.927 1.00 58.41 285 PRO A N 1
ATOM 2263 C CA . PRO A 1 285 ? -26.303 20.964 21.276 1.00 58.41 285 PRO A CA 1
ATOM 2264 C C . PRO A 1 285 ? -25.046 21.852 21.223 1.00 58.41 285 PRO A C 1
ATOM 2266 O O . PRO A 1 285 ? -24.742 22.585 22.153 1.00 58.41 285 PRO A O 1
ATOM 2269 N N . VAL A 1 286 ? -24.351 21.807 20.082 1.00 55.00 286 VAL A N 1
ATOM 2270 C CA . VAL A 1 286 ? -24.032 22.946 19.190 1.00 55.00 286 VAL A CA 1
ATOM 2271 C C . VAL A 1 286 ? -23.628 24.267 19.874 1.00 55.00 286 VAL A C 1
ATOM 2273 O O . VAL A 1 286 ? -24.176 25.332 19.605 1.00 55.00 286 VAL A O 1
ATOM 2276 N N . THR A 1 287 ? -22.569 24.250 20.671 1.00 47.09 287 THR A N 1
ATOM 2277 C CA . THR A 1 287 ? -21.536 25.303 20.547 1.00 47.09 287 THR A CA 1
ATOM 2278 C C . THR A 1 287 ? -20.273 24.796 19.845 1.00 47.09 287 THR A C 1
ATOM 2280 O O . THR A 1 287 ? -19.345 25.566 19.628 1.00 47.09 287 THR A O 1
ATOM 2283 N N . SER A 1 288 ? -20.292 23.534 19.401 1.00 44.59 288 SER A N 1
ATOM 2284 C CA . SER A 1 288 ? -19.116 22.731 19.041 1.00 44.59 288 SER A CA 1
ATOM 2285 C C . SER A 1 288 ? -19.397 21.879 17.792 1.00 44.59 288 SER A C 1
ATOM 2287 O O . SER A 1 288 ? -19.306 20.656 17.810 1.00 44.59 288 SER A O 1
ATOM 2289 N N . GLN A 1 289 ? -19.887 22.482 16.704 1.00 38.75 289 GLN A N 1
ATOM 2290 C CA . GLN A 1 289 ? -20.480 21.725 15.588 1.00 38.75 289 GLN A CA 1
ATOM 2291 C C . GLN A 1 289 ? -19.489 21.269 14.512 1.00 38.75 289 GLN A C 1
ATOM 2293 O O . GLN A 1 289 ? -19.697 21.517 13.324 1.00 38.75 289 GLN A O 1
ATOM 2298 N N . LYS A 1 290 ? -18.443 20.555 14.931 1.00 40.06 290 LYS A N 1
ATOM 2299 C CA . LYS A 1 290 ? -17.638 19.664 14.077 1.00 40.06 290 LYS A CA 1
ATOM 2300 C C . LYS A 1 290 ? -17.049 18.529 14.914 1.00 40.06 290 LYS A C 1
ATOM 2302 O O . LYS A 1 290 ? -15.839 18.423 15.063 1.00 40.06 290 LYS A O 1
ATOM 2307 N N . PHE A 1 291 ? -17.898 17.715 15.530 1.00 49.03 291 PHE A N 1
ATOM 2308 C CA . PHE A 1 291 ? -17.427 16.684 16.449 1.00 49.03 291 PHE A CA 1
ATOM 2309 C C . PHE A 1 291 ? -17.708 15.281 15.930 1.00 49.03 291 PHE A C 1
ATOM 2311 O O . PHE A 1 291 ? -18.855 14.920 15.694 1.00 49.03 291 PHE A O 1
ATOM 2318 N N . ILE A 1 292 ? -16.616 14.511 15.865 1.00 47.00 292 ILE A N 1
ATOM 2319 C CA . ILE A 1 292 ? -16.537 13.054 15.733 1.00 47.00 292 ILE A CA 1
ATOM 2320 C C . ILE A 1 292 ? -16.756 12.544 14.299 1.00 47.00 292 ILE A C 1
ATOM 2322 O O . ILE A 1 292 ? -17.849 12.155 13.910 1.00 47.00 292 ILE A O 1
ATOM 2326 N N . ASP A 1 293 ? -15.668 12.448 13.526 1.00 39.38 293 ASP A N 1
ATOM 2327 C CA . ASP A 1 293 ? -15.701 11.798 12.203 1.00 39.38 293 ASP A CA 1
ATOM 2328 C C . ASP A 1 293 ? -15.878 10.270 12.306 1.00 39.38 293 ASP A C 1
ATOM 2330 O O . ASP A 1 293 ? -16.341 9.625 11.367 1.00 39.38 293 ASP A O 1
ATOM 2334 N N . SER A 1 294 ? -15.571 9.659 13.459 1.00 40.78 294 SER A N 1
ATOM 2335 C CA . SER A 1 294 ? -15.983 8.283 13.751 1.00 40.78 294 SER A CA 1
ATOM 2336 C C . SER A 1 294 ? -15.865 7.935 15.239 1.00 40.78 294 SER A C 1
ATOM 2338 O O . SER A 1 294 ? -14.814 8.101 15.853 1.00 40.78 294 SER A O 1
ATOM 2340 N N . ILE A 1 295 ? -16.930 7.367 15.817 1.00 44.66 295 ILE A N 1
ATOM 2341 C CA . ILE A 1 295 ? -16.758 6.341 16.849 1.00 44.66 295 ILE A CA 1
ATOM 2342 C C . ILE A 1 295 ? -16.646 5.018 16.108 1.00 44.66 295 ILE A C 1
ATOM 2344 O O . ILE A 1 295 ? -17.651 4.467 15.655 1.00 44.66 295 ILE A O 1
ATOM 2348 N N . LEU A 1 296 ? -15.419 4.527 15.946 1.00 43.19 296 LEU A N 1
ATOM 2349 C CA . LEU A 1 296 ? -15.196 3.179 15.439 1.00 43.19 296 LEU A CA 1
ATOM 2350 C C . LEU A 1 296 ? -15.516 2.205 16.568 1.00 43.19 296 LEU A C 1
ATOM 2352 O O . LEU A 1 296 ? -14.817 2.139 17.585 1.00 43.19 296 LEU A O 1
ATOM 2356 N N . CYS A 1 297 ? -16.603 1.462 16.397 1.00 39.56 297 CYS A N 1
ATOM 2357 C CA . CYS A 1 297 ? -16.975 0.378 17.288 1.00 39.56 297 CYS A CA 1
ATOM 2358 C C . CYS A 1 297 ? -16.143 -0.861 16.929 1.00 39.56 297 CYS A C 1
ATOM 2360 O O . CYS A 1 297 ? -16.642 -1.814 16.345 1.00 39.56 297 CYS A O 1
ATOM 2362 N N . GLY A 1 298 ? -14.844 -0.804 17.226 1.00 39.97 298 GLY A N 1
ATOM 2363 C CA . GLY A 1 298 ? -13.886 -1.848 16.879 1.00 39.97 298 GLY A CA 1
ATOM 2364 C C . GLY A 1 298 ? -13.570 -2.775 18.051 1.00 39.97 298 GLY A C 1
ATOM 2365 O O . GLY A 1 298 ? -13.457 -2.362 19.212 1.00 39.97 298 GLY A O 1
ATOM 2366 N N . SER A 1 299 ? -13.354 -4.051 17.749 1.00 35.91 299 SER A N 1
ATOM 2367 C CA . SER A 1 299 ? -12.836 -5.047 18.693 1.00 35.91 299 SER A CA 1
ATOM 2368 C C . SER A 1 299 ? -11.346 -4.805 19.010 1.00 35.91 299 SER A C 1
ATOM 2370 O O . SER A 1 299 ? -10.488 -5.591 18.619 1.00 35.91 299 SER A O 1
ATOM 2372 N N . ARG A 1 300 ? -10.987 -3.708 19.698 1.00 38.53 300 ARG A N 1
ATOM 2373 C CA . ARG A 1 300 ? -9.603 -3.483 20.165 1.00 38.53 300 ARG A CA 1
ATOM 2374 C C . ARG A 1 300 ? -9.316 -4.264 21.452 1.00 38.53 300 ARG A C 1
ATOM 2376 O O . ARG A 1 300 ? -9.788 -3.900 22.529 1.00 38.53 300 ARG A O 1
ATOM 2383 N N . ARG A 1 301 ? -8.465 -5.293 21.344 1.00 34.25 301 ARG A N 1
ATOM 2384 C CA . ARG A 1 301 ? -7.760 -5.899 22.487 1.00 34.25 301 ARG A CA 1
ATOM 2385 C C . ARG A 1 301 ? -6.509 -5.070 22.810 1.00 34.25 301 ARG A C 1
ATOM 2387 O O . ARG A 1 301 ? -5.610 -5.014 21.976 1.00 34.25 301 ARG A O 1
ATOM 2394 N N . PHE A 1 302 ? -6.469 -4.459 23.995 1.00 35.72 302 PHE A N 1
ATOM 2395 C CA . PHE A 1 302 ? -5.219 -4.097 24.676 1.00 35.72 302 PHE A CA 1
ATOM 2396 C C . PHE A 1 302 ? -4.700 -5.303 25.464 1.00 35.72 302 PHE A C 1
ATOM 2398 O O . PHE A 1 302 ? -5.553 -6.060 25.992 1.00 35.72 302 PHE A O 1
#

Solvent-accessible surface area (backbone atoms only — not comparable to full-atom values): 17543 Å² total; per-residue (Å²): 105,70,69,58,52,56,50,51,51,50,43,51,51,49,33,54,51,56,40,69,68,49,86,65,59,50,64,72,65,52,67,21,66,74,50,44,38,60,52,32,46,49,49,49,54,52,54,67,50,60,97,56,61,67,66,60,54,51,39,64,74,31,70,82,55,48,58,50,37,49,82,53,62,40,48,68,68,36,58,32,34,37,53,70,76,56,93,53,97,62,90,56,40,28,38,54,72,47,54,77,39,31,89,54,81,84,55,55,63,48,81,46,63,35,90,71,55,88,44,61,27,39,34,26,51,78,86,54,91,55,89,78,51,39,18,67,79,30,55,75,75,100,66,80,79,77,75,55,67,70,55,55,53,52,49,50,51,51,53,52,49,53,49,52,55,50,54,37,68,71,42,94,50,63,62,58,40,51,54,48,54,49,52,52,49,52,52,50,49,52,57,52,56,70,67,51,71,72,86,84,57,92,82,66,84,81,49,77,69,49,55,59,50,55,60,38,64,29,24,22,36,37,45,43,67,76,63,95,82,69,71,60,74,68,48,29,59,51,41,20,65,61,67,69,41,56,60,69,57,21,50,49,37,44,49,34,28,74,67,48,46,32,24,76,44,75,36,91,60,56,72,70,51,51,52,52,34,47,53,54,65,62,65,54,85,71,89,63,88,67,61,52,97,49,68,49,85,37,76,54,77,130

Secondary structure (DSSP, 8-state):
-HHHHHHHHHHHHHHHHHHHT---S-HHHHT-HHHHIIIIIHHHHHHHHTTS-HHHHHHHHSTTTS-SS--PEEPTT-EEEEETT---SS--EEEHHHHHT-TTTTS-EEEEE--S--EE--TT-TT--STT-S-TTT---S------HHHHHHHHHHHHHHHHHHHHHTSS-HHHHHHHHHHHHHHHHHHHHHHS---S-TT----HHHHHHHHHTT-EEEEE---SSS-THHHHHHHHHHS---HHHHHHHHHHHHHHSEEEEE--S-HHHHHHHHHHHHTS-SSS-S--S--EEE----

Mean predicted aligned error: 12.79 Å

InterPro domains:
  IPR003126 Zinc finger, UBR-type [PF02207] (70-138)